Protein 5TX2 (pdb70)

Radius of gyration: 21.02 Å; Cα contacts (8 Å, |Δi|>4): 436; chains: 2; bounding box: 72×40×39 Å

Solvent-accessible surface area: 12381 Å² total; per-residue (Å²): 95,49,38,36,62,141,3,83,204,110,109,106,110,89,4,12,4,46,94,76,110,31,26,5,148,169,59,73,64,83,192,103,13,83,73,42,107,8,21,106,8,21,85,21,36,34,60,24,95,171,130,70,36,110,22,18,44,23,51,50,86,61,63,70,54,24,78,2,46,42,100,101,75,151,61,76,86,133,82,95,36,75,96,31,39,20,116,2,3,82,53,81,78,64,58,40,52,84,11,88,186,66,161,48,139,73,7,0,2,62,98,71,102,28,30,7,145,169,63,72,58,84,185,114,8,95,85,48,128,6,22,90,11,20,112,18,33,26,73,18,84,157,186,83,101,145,66,16,65,21,50,36,20,33,40,66,54,16,77,3,40,34,98,117,70,148,83,76,87,125,74,102,38,83,87,39,24,23,94,9,1,44,51,63

Sequence (184 aa):
ALDAAYCFRNVQDNCCLRPLYIDFKRDLGWKWIHEPKGYNANFCAGACPYRASKSPSCVSQDLEPLTILYYIGNTPKIEQLSNMIVKSCKCSALDAAYCFRNVQDNCCLRPLYIDFKRDLGWKWIHEPKGYNANFCAGACPYRASKSPSCVSQDLEPLTILYYIGNTPKIEQLSNMIVKSCKCS

InterPro domains:
  IPR001111 TGF-beta, propeptide [PF00688] (22-227)
  IPR001839 Transforming growth factor-beta, C-terminal [PF00019] (316-413)
  IPR001839 Transforming growth factor-beta, C-terminal [PS51362] (299-414)
  IPR001839 Transforming growth factor-beta, C-terminal [SM00204] (317-414)
  IPR003940 Transforming growth factor beta-2 proprotein [PR01425] (2-23)
  IPR003940 Transforming growth factor beta-2 proprotein [PR01425] (50-69)
  IPR003940 Transforming growth factor beta-2 proprotein [PR01425] (76-98)
  IPR003940 Transforming growth factor beta-2 proprotein [PR01425] (116-131)
  IPR003940 Transforming growth factor beta-2 proprotein [PR01425] (152-163)
  IPR003940 Transforming growth factor beta-2 proprotein [PR01425] (172-184)
  IPR003940 Transforming growth factor beta-2 proprotein [PR01425] (233-249)
  IPR003940 Transforming growth factor beta-2 proprotein [PR01425] (268-280)
  IPR015615 Transforming growth factor-beta-like [PTHR11848] (5-414)
  IPR016319 Transforming growth factor-beta [PIRSF001787] (2-414)
  IPR016319 Transforming growth factor-beta [PR01423] (8-27)
  IPR016319 Transforming growth factor-beta [PR01423] (62-74)
  IPR016319 Transforming growth factor-beta [PR01423] (161-175)
  IPR016319 Transforming growth factor-beta [PR01423] (181-196)
  IPR016319 Transforming growth factor-beta [PR01423] (198-212)
  IPR017948 Transforming growth factor beta, conserved site [PS00250] (335-350)

Foldseek 3Di:
DQFCVVDVVDPDQAWHWAWDKDACCPHVVDDFFPDDRIDGQIFIAHDDDDDPPPFWGKHADDFAWDWTWGDDPNDIDTDTHTRRHGGIIDTD/DAFCVPPVVDPDQAWWWAWDKAACCVHVVDDFFDPDRIDTQIDIAHADDPVVPDRWGKDADDAAWDWTWGDDPPDIDIDTHTRRHRGTIDTD

Organism: Mus musculus (NCBI:txid10090)

Nearest PDB structures (foldseek):
  5tx6-assembly1_A  TM=9.723E-01  e=5.388E-15  Mus musculus
  5tx2-assembly2_B  TM=9.373E-01  e=4.578E-15  Mus musculus
  6xm2-assembly2_J  TM=9.313E-01  e=7.881E-15  Homo sapiens
  5tx6-assembly2_B  TM=9.389E-01  e=1.597E-14  Mus musculus
  1ktz-assembly1_A-2  TM=9.571E-01  e=1.863E-11  Homo sapiens

Secondary structure (DSSP, 8-state):
-EEHHHHHHS--SBSEEE--EEEHHHHH---SEEE-SEEE--EEE-B----SSS---EEE--EEEEEEEEEETTEEEEEEEEEEEE-EEEE-/-EEHHHHTTS--SBSEEE--EEEHHHHH---SEEE-SEEE--EEESB---TTTT---EEE--EEEEEEEEEETTEEEEEEEEEEEE-EEEE-

GO terms:
  GO:1904238 pericyte cell differentiation (P, IMP)
  GO:0003151 outflow tract morphogenesis (P, TAS)
  GO:0003214 cardiac left ventricle morphogenesis (P, TAS)
  GO:0003215 cardiac right ventricle morphogenesis (P, TAS)
  GO:0060412 ventricular septum morphogenesis (P, TAS)
  GO:0005515 protein binding (F, IPI)
  GO:0005576 extracellular region (C, IDA)
  GO:2001241 positive regulation of extrinsic apoptotic signaling pathway in absence of ligand (P, IDA)
  GO:0048663 neuron fate commitment (P, IDA)
  GO:0070237 positive regulation of activation-induced cell death of T cells (P, IDA)
  GO:0001502 cartilage condensation (P, IGI)
  GO:0001501 skeletal system development (P, IMP)
  GO:0001568 blood vessel development (P, IMP)
  GO:0001942 hair follicle development (P, IMP)
  GO:0001974 blood vessel remodeling (P, IMP)
  GO:0003179 heart valve morphogenesis (P, IMP)
  GO:0042981 regulation of apoptotic process (P, IMP)
  GO:0030198 extracellular matrix organization (P, IMP)
  GO:1903053 regulation of extracellular matrix organization (P, IMP)
  GO:0007411 axon guidance (P, IMP)

B-factor: mean 33.55, std 9.95, range [18.09, 93.84]

Structure (mmCIF, N/CA/C/O backbone):
data_5TX2
#
_entry.id   5TX2
#
_cell.length_a   99.459
_cell.length_b   33.355
_cell.length_c   54.131
_cell.angle_alpha   90.00
_cell.angle_beta   109.55
_cell.angle_gamma   90.00
#
_symmetry.space_group_name_H-M   'C 1 2 1'
#
loop_
_entity.id
_entity.type
_entity.pdbx_description
1 polymer 'Transforming growth factor beta-2'
2 water water
#
loop_
_atom_site.group_PDB
_atom_site.id
_atom_site.type_symbol
_atom_site.label_atom_id
_atom_site.label_alt_id
_atom_site.label_comp_id
_atom_site.label_asym_id
_atom_site.label_entity_id
_atom_site.label_seq_id
_atom_site.pdbx_PDB_ins_code
_atom_site.Cartn_x
_atom_site.Cartn_y
_atom_site.Cartn_z
_atom_site.occupancy
_atom_site.B_iso_or_equiv
_atom_site.auth_seq_id
_atom_site.auth_comp_id
_atom_site.auth_asym_id
_atom_site.auth_atom_id
_atom_site.pdbx_PDB_model_num
ATOM 1 N N . ALA A 1 2 ? 3.363 -22.638 10.915 1.00 46.59 1 ALA A N 1
ATOM 2 C CA . ALA A 1 2 ? 4.078 -21.379 10.925 1.00 46.38 1 ALA A CA 1
ATOM 3 C C . ALA A 1 2 ? 3.949 -20.726 12.284 1.00 45.84 1 ALA A C 1
ATOM 4 O O . ALA A 1 2 ? 3.433 -21.317 13.196 1.00 46.30 1 ALA A O 1
ATOM 6 N N . LEU A 1 3 ? 4.439 -19.503 12.402 1.00 44.00 2 LEU A N 1
ATOM 7 C CA . LEU A 1 3 ? 4.358 -18.799 13.666 1.00 41.57 2 LEU A CA 1
ATOM 8 C C . LEU A 1 3 ? 3.008 -18.117 13.691 1.00 40.57 2 LEU A C 1
ATOM 9 O O . LEU A 1 3 ? 2.881 -16.936 13.505 1.00 39.34 2 LEU A O 1
ATOM 14 N N . ASP A 1 4 ? 1.999 -18.911 13.953 1.00 40.93 3 ASP A N 1
ATOM 15 C CA . ASP A 1 4 ? 0.646 -18.384 13.984 1.00 42.51 3 ASP A CA 1
ATOM 16 C C . ASP A 1 4 ? 0.042 -18.603 15.364 1.00 43.26 3 ASP A C 1
ATOM 17 O O . ASP A 1 4 ? 0.710 -19.045 16.306 1.00 42.86 3 ASP A O 1
ATOM 22 N N . ALA A 1 5 ? -1.241 -18.257 15.474 1.00 44.71 4 ALA A N 1
ATOM 23 C CA . ALA A 1 5 ? -1.909 -18.297 16.764 1.00 46.43 4 ALA A CA 1
ATOM 24 C C . ALA A 1 5 ? -1.850 -19.695 17.349 1.00 47.98 4 ALA A C 1
ATOM 25 O O . ALA A 1 5 ? -1.417 -19.885 18.490 1.00 48.81 4 ALA A O 1
ATOM 27 N N . ALA A 1 6 ? -2.278 -20.688 16.569 1.00 47.82 5 ALA A N 1
ATOM 28 C CA . ALA A 1 6 ? -2.181 -22.075 16.993 1.00 46.97 5 ALA A CA 1
ATOM 29 C C . ALA A 1 6 ? -0.838 -22.343 17.661 1.00 46.88 5 ALA A C 1
ATOM 30 O O . ALA A 1 6 ? -0.773 -22.649 18.856 1.00 47.95 5 ALA A O 1
ATOM 32 N N . TYR A 1 7 ? 0.253 -22.176 16.910 1.00 45.72 6 TYR A N 1
ATOM 33 C CA . TYR A 1 7 ? 1.576 -22.527 17.422 1.00 45.50 6 TYR A CA 1
ATOM 34 C C . TYR A 1 7 ? 2.077 -21.568 18.490 1.00 43.71 6 TYR A C 1
ATOM 35 O O . TYR A 1 7 ? 2.892 -21.980 19.325 1.00 43.70 6 TYR A O 1
ATOM 44 N N . CYS A 1 8 ? 1.593 -20.321 18.510 1.00 41.55 7 CYS A N 1
ATOM 45 C CA . CYS A 1 8 ? 2.139 -19.318 19.418 1.00 39.10 7 CYS A CA 1
ATOM 46 C C . CYS A 1 8 ? 1.344 -19.196 20.713 1.00 39.56 7 CYS A C 1
ATOM 47 O O . CYS A 1 8 ? 1.935 -19.147 21.794 1.00 38.94 7 CYS A O 1
ATOM 50 N N . PHE A 1 9 ? 0.009 -19.139 20.630 1.00 40.62 8 PHE A N 1
ATOM 51 C CA . PHE A 1 9 ? -0.798 -18.930 21.832 1.00 41.50 8 PHE A CA 1
ATOM 52 C C . PHE A 1 9 ? -0.791 -20.146 22.762 1.00 42.12 8 PHE A C 1
ATOM 53 O O . PHE A 1 9 ? -1.094 -20.004 23.953 1.00 41.48 8 PHE A O 1
ATOM 61 N N . ARG A 1 10 ? -0.450 -21.331 22.250 1.00 44.54 9 ARG A N 1
ATOM 62 C CA . ARG A 1 10 ? -0.398 -22.533 23.081 1.00 46.50 9 ARG A CA 1
ATOM 63 C C . ARG A 1 10 ? 0.856 -22.556 23.936 1.00 46.08 9 ARG A C 1
ATOM 64 O O . ARG A 1 10 ? 0.803 -22.920 25.114 1.00 47.35 9 ARG A O 1
ATOM 72 N N . ASN A 1 11 ? 1.987 -22.167 23.360 1.00 45.28 10 ASN A N 1
ATOM 73 C CA . ASN A 1 11 ? 3.282 -22.210 24.028 1.00 44.94 10 ASN A CA 1
ATOM 74 C C . ASN A 1 11 ? 3.852 -20.797 24.004 1.00 43.46 10 ASN A C 1
ATOM 75 O O . ASN A 1 11 ? 4.653 -20.447 23.133 1.00 43.92 10 ASN A O 1
ATOM 80 N N . VAL A 1 12 ? 3.436 -19.986 24.970 1.00 41.50 11 VAL A N 1
ATOM 81 C CA . VAL A 1 12 ? 3.931 -18.618 25.059 1.00 40.53 11 VAL A CA 1
ATOM 82 C C . VAL A 1 12 ? 5.381 -18.649 25.522 1.00 39.44 11 VAL A C 1
ATOM 83 O O . VAL A 1 12 ? 5.684 -19.170 26.602 1.00 39.03 11 VAL A O 1
ATOM 87 N N . GLN A 1 13 ? 6.271 -18.066 24.719 1.00 38.28 12 GLN A N 1
ATOM 88 C CA . GLN A 1 13 ? 7.702 -18.117 24.966 1.00 37.80 12 GLN A CA 1
ATOM 89 C C . GLN A 1 13 ? 8.332 -16.829 24.428 1.00 35.39 12 GLN A C 1
ATOM 90 O O . GLN A 1 13 ? 7.652 -15.978 23.841 1.00 33.46 12 GLN A O 1
ATOM 96 N N . ASP A 1 14 ? 9.652 -16.684 24.653 1.00 35.01 13 ASP A N 1
ATOM 97 C CA . ASP A 1 14 ? 10.378 -15.467 24.269 1.00 34.84 13 ASP A CA 1
ATOM 98 C C . ASP A 1 14 ? 10.543 -15.334 22.764 1.00 33.01 13 ASP A C 1
ATOM 99 O O . ASP A 1 14 ? 10.710 -14.221 22.260 1.00 32.40 13 ASP A O 1
ATOM 104 N N . ASN A 1 15 ? 10.594 -16.446 22.050 1.00 32.74 14 ASN A N 1
ATOM 105 C CA . ASN A 1 15 ? 10.958 -16.403 20.651 1.00 32.83 14 ASN A CA 1
ATOM 106 C C . ASN A 1 15 ? 9.964 -15.553 19.883 1.00 31.22 14 ASN A C 1
ATOM 107 O O . ASN A 1 15 ? 8.838 -15.351 20.312 1.00 31.70 14 ASN A O 1
ATOM 112 N N . CYS A 1 16 ? 10.408 -15.037 18.740 1.00 30.06 15 CYS A N 1
ATOM 113 C CA . CYS A 1 16 ? 9.505 -14.381 17.799 1.00 28.63 15 CYS A CA 1
ATOM 114 C C . CYS A 1 16 ? 8.239 -15.200 17.622 1.00 26.05 15 CYS A C 1
ATOM 115 O O . CYS A 1 16 ? 8.282 -16.372 17.238 1.00 24.24 15 CYS A O 1
ATOM 118 N N . CYS A 1 17 ? 7.098 -14.581 17.900 1.00 27.28 16 CYS A N 1
ATOM 119 C CA . CYS A 1 17 ? 5.846 -15.301 17.758 1.00 28.46 16 CYS A CA 1
ATOM 120 C C . CYS A 1 17 ? 4.714 -14.289 17.722 1.00 26.58 16 CYS A C 1
ATOM 121 O O . CYS A 1 17 ? 4.880 -13.125 18.082 1.00 24.93 16 CYS A O 1
ATOM 124 N N . LEU A 1 18 ? 3.563 -14.769 17.277 1.00 27.39 17 LEU A N 1
ATOM 125 C CA . LEU A 1 18 ? 2.368 -13.939 17.247 1.00 27.24 17 LEU A CA 1
ATOM 126 C C . LEU A 1 18 ? 1.892 -13.714 18.678 1.00 27.52 17 LEU A C 1
ATOM 127 O O . LEU A 1 18 ? 1.983 -14.617 19.510 1.00 28.18 17 LEU A O 1
ATOM 132 N N . ARG A 1 19 ? 1.399 -12.498 18.973 1.00 26.72 18 ARG A N 1
ATOM 133 C CA . ARG A 1 19 ? 0.952 -12.101 20.303 1.00 26.36 18 ARG A CA 1
ATOM 134 C C . ARG A 1 19 ? -0.474 -11.556 20.219 1.00 27.36 18 ARG A C 1
ATOM 135 O O . ARG A 1 19 ? -0.768 -10.831 19.268 1.00 27.11 18 ARG A O 1
ATOM 143 N N . PRO A 1 20 ? -1.364 -11.842 21.188 1.00 28.49 19 PRO A N 1
ATOM 144 C CA . PRO A 1 20 ? -2.689 -11.180 21.176 1.00 28.24 19 PRO A CA 1
ATOM 145 C C . PRO A 1 20 ? -2.592 -9.666 21.282 1.00 27.70 19 PRO A C 1
ATOM 146 O O . PRO A 1 20 ? -1.720 -9.121 21.959 1.00 26.74 19 PRO A O 1
ATOM 150 N N . LEU A 1 21 ? -3.503 -8.982 20.593 1.00 27.21 20 LEU A N 1
ATOM 151 C CA . LEU A 1 21 ? -3.605 -7.532 20.708 1.00 28.01 20 LEU A CA 1
ATOM 152 C C . LEU A 1 21 ? -4.969 -7.095 20.195 1.00 25.53 20 LEU A C 1
ATOM 153 O O . LEU A 1 21 ? -5.339 -7.406 19.062 1.00 24.33 20 LEU A O 1
ATOM 158 N N . TYR A 1 22 ? -5.688 -6.355 21.014 1.00 24.73 21 TYR A N 1
ATOM 159 C CA . TYR A 1 22 ? -6.992 -5.824 20.637 1.00 25.08 21 TYR A CA 1
ATOM 160 C C . TYR A 1 22 ? -6.869 -4.348 20.296 1.00 24.69 21 TYR A C 1
ATOM 161 O O . TYR A 1 22 ? -6.303 -3.578 21.074 1.00 26.42 21 TYR A O 1
ATOM 170 N N . ILE A 1 23 ? -7.434 -3.955 19.160 1.00 23.76 22 ILE A N 1
ATOM 171 C CA . ILE A 1 23 ? -7.450 -2.577 18.681 1.00 25.50 22 ILE A CA 1
ATOM 172 C C . ILE A 1 23 ? -8.891 -2.048 18.716 1.00 26.03 22 ILE A C 1
ATOM 173 O O . ILE A 1 23 ? -9.787 -2.613 18.080 1.00 26.18 22 ILE A O 1
ATOM 178 N N . ASP A 1 24 ? -9.119 -0.974 19.458 1.00 26.66 23 ASP A N 1
ATOM 179 C CA . ASP A 1 24 ? -10.393 -0.264 19.402 1.00 27.36 23 ASP A CA 1
ATOM 180 C C . ASP A 1 24 ? -10.279 0.821 18.340 1.00 26.01 23 ASP A C 1
ATOM 181 O O . ASP A 1 24 ? -9.330 1.608 18.355 1.00 26.23 23 ASP A O 1
ATOM 186 N N . PHE A 1 25 ? -11.246 0.857 17.417 1.00 24.55 24 PHE A N 1
ATOM 187 C CA . PHE A 1 25 ? -11.155 1.765 16.282 1.00 24.32 24 PHE A CA 1
ATOM 188 C C . PHE A 1 25 ? -11.143 3.217 16.722 1.00 25.56 24 PHE A C 1
ATOM 189 O O . PHE A 1 25 ? -10.433 4.037 16.134 1.00 26.10 24 PHE A O 1
ATOM 197 N N . LYS A 1 26 ? -11.952 3.568 17.722 1.00 27.82 25 LYS A N 1
ATOM 198 C CA . LYS A 1 26 ? -12.074 4.964 18.120 1.00 33.01 25 LYS A CA 1
ATOM 199 C C . LYS A 1 26 ? -10.880 5.418 18.955 1.00 36.24 25 LYS A C 1
ATOM 200 O O . LYS A 1 26 ? -10.235 6.425 18.639 1.00 36.20 25 LYS A O 1
ATOM 206 N N . ARG A 1 27 ? -10.586 4.694 20.032 1.00 38.19 26 ARG A N 1
ATOM 207 C CA . ARG A 1 27 ? -9.482 5.070 20.907 1.00 41.20 26 ARG A CA 1
ATOM 208 C C . ARG A 1 27 ? -8.140 4.957 20.187 1.00 40.72 26 ARG A C 1
ATOM 209 O O . ARG A 1 27 ? -7.281 5.831 20.316 1.00 42.51 26 ARG A O 1
ATOM 217 N N . ASP A 1 28 ? -7.933 3.877 19.437 1.00 39.45 27 ASP A N 1
ATOM 218 C CA . ASP A 1 28 ? -6.599 3.560 18.967 1.00 38.56 27 ASP A CA 1
ATOM 219 C C . ASP A 1 28 ? -6.325 4.094 17.572 1.00 38.22 27 ASP A C 1
ATOM 220 O O . ASP A 1 28 ? -5.236 4.624 17.318 1.00 39.42 27 ASP A O 1
ATOM 225 N N . LEU A 1 29 ? -7.286 3.990 16.661 1.00 36.15 28 LEU A N 1
ATOM 226 C CA . LEU A 1 29 ? -7.083 4.474 15.306 1.00 35.09 28 LEU A CA 1
ATOM 227 C C . LEU A 1 29 ? -7.710 5.840 15.062 1.00 34.36 28 LEU A C 1
ATOM 228 O O . LEU A 1 29 ? -7.496 6.422 13.991 1.00 35.44 28 LEU A O 1
ATOM 233 N N . GLY A 1 30 ? -8.441 6.378 16.026 1.00 33.60 29 GLY A N 1
ATOM 234 C CA . GLY A 1 30 ? -9.174 7.611 15.790 1.00 33.07 29 GLY A CA 1
ATOM 235 C C . GLY A 1 30 ? -10.201 7.503 14.684 1.00 33.02 29 GLY A C 1
ATOM 236 O O . GLY A 1 30 ? -10.502 8.509 14.016 1.00 33.71 29 GLY A O 1
ATOM 237 N N . TRP A 1 31 ? -10.766 6.310 14.483 1.00 31.39 30 TRP A N 1
ATOM 238 C CA . TRP A 1 31 ? -11.709 6.057 13.406 1.00 30.36 30 TRP A CA 1
ATOM 239 C C . TRP A 1 31 ? -13.133 6.115 13.938 1.00 29.87 30 TRP A C 1
ATOM 240 O O . TRP A 1 31 ? -13.486 5.391 14.880 1.00 31.02 30 TRP A O 1
ATOM 251 N N . LYS A 1 32 ? -13.942 6.970 13.319 1.00 28.49 31 LYS A N 1
ATOM 252 C CA . LYS A 1 32 ? -15.354 7.123 13.641 1.00 29.66 31 LYS A CA 1
ATOM 253 C C . LYS A 1 32 ? -16.255 6.485 12.592 1.00 27.43 31 LYS A C 1
ATOM 254 O O . LYS A 1 32 ? -17.442 6.280 12.853 1.00 29.95 31 LYS A O 1
ATOM 260 N N . TRP A 1 33 ? -15.716 6.139 11.439 1.00 23.69 32 TRP A N 1
ATOM 261 C CA . TRP A 1 33 ? -16.481 5.884 10.241 1.00 20.93 32 TRP A CA 1
ATOM 262 C C . TRP A 1 33 ? -17.010 4.456 10.152 1.00 21.75 32 TRP A C 1
ATOM 263 O O . TRP A 1 33 ? -17.932 4.209 9.365 1.00 21.95 32 TRP A O 1
ATOM 274 N N . ILE A 1 34 ? -16.508 3.533 10.970 1.00 21.23 33 ILE A N 1
ATOM 275 C CA . ILE A 1 34 ? -16.933 2.142 10.917 1.00 21.31 33 ILE 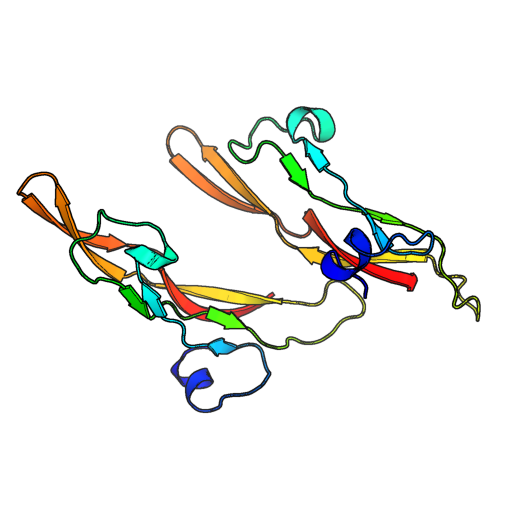A CA 1
ATOM 276 C C . ILE A 1 34 ? -18.044 1.931 11.922 1.00 20.9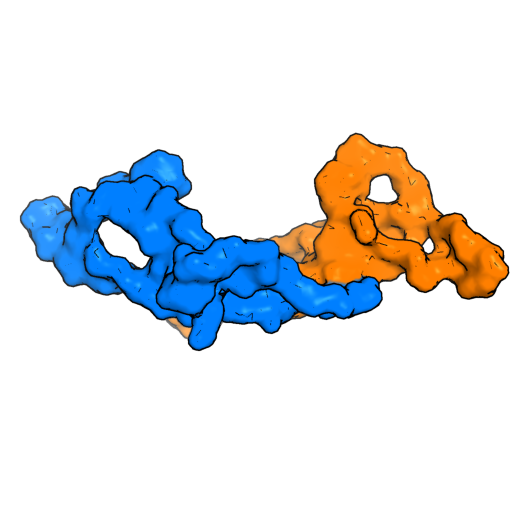7 33 ILE A C 1
ATOM 277 O O . ILE A 1 34 ? -17.870 2.213 13.108 1.00 22.54 33 ILE A O 1
ATOM 282 N N . HIS A 1 35 ? -19.169 1.382 11.456 1.00 21.01 34 HIS A N 1
ATOM 283 C CA . HIS A 1 35 ? -20.291 1.168 12.349 1.00 22.28 34 HIS A CA 1
ATOM 284 C C . HIS A 1 35 ? -20.071 -0.048 13.231 1.00 21.45 34 HIS A C 1
ATOM 285 O O . HIS A 1 35 ? -20.234 0.022 14.451 1.00 22.16 34 HIS A O 1
ATOM 292 N N . GLU A 1 36 ? -19.689 -1.167 12.640 1.00 20.71 35 GLU A N 1
ATOM 293 C CA . GLU A 1 36 ? -19.380 -2.359 13.414 1.00 21.58 35 GLU A CA 1
ATOM 294 C C . GLU A 1 36 ? -18.264 -3.124 12.716 1.00 19.87 35 GLU A C 1
ATOM 295 O O . GLU A 1 36 ? -18.148 -3.074 11.505 1.00 19.30 35 GLU A O 1
ATOM 301 N N . PRO A 1 37 ? -17.401 -3.794 13.492 1.00 19.13 36 PRO A N 1
ATOM 302 C CA . PRO A 1 37 ? -17.321 -3.819 14.953 1.00 18.98 36 PRO A CA 1
ATOM 303 C C . PRO A 1 37 ? -16.694 -2.539 15.515 1.00 19.82 36 PRO A C 1
ATOM 304 O O . PRO A 1 37 ? -16.264 -1.676 14.778 1.00 20.76 36 PRO A O 1
ATOM 308 N N . LYS A 1 38 ? -16.617 -2.449 16.833 1.00 19.93 37 LYS A N 1
ATOM 309 C CA . LYS A 1 38 ? -15.989 -1.301 17.472 1.00 22.18 37 LYS A CA 1
ATOM 310 C C . LYS A 1 38 ? -14.483 -1.477 17.574 1.00 21.99 37 LYS A C 1
ATOM 311 O O . LYS A 1 38 ? -13.786 -0.480 17.754 1.00 21.00 37 LYS A O 1
ATOM 317 N N . GLY A 1 39 ? -14.006 -2.710 17.451 1.00 22.16 38 GLY A N 1
ATOM 318 C CA . GLY A 1 39 ? -12.577 -3.018 17.446 1.00 22.80 38 GLY A CA 1
ATOM 319 C C . GLY A 1 39 ? -12.370 -4.446 17.004 1.00 22.39 38 GLY A C 1
ATOM 320 O O . GLY A 1 39 ? -13.308 -5.119 16.565 1.00 23.06 38 GLY A O 1
ATOM 321 N N . TYR A 1 40 ? -11.117 -4.916 17.105 1.00 20.30 39 TYR A N 1
ATOM 322 C CA . TYR A 1 40 ? -10.830 -6.251 16.589 1.00 20.68 39 TYR A CA 1
ATOM 323 C C . TYR A 1 40 ? -9.522 -6.765 17.164 1.00 20.04 39 TYR A C 1
ATOM 324 O O . TYR A 1 40 ? -8.674 -5.996 17.624 1.00 19.57 39 TYR A O 1
ATOM 333 N N . ASN A 1 41 ? -9.390 -8.085 17.101 1.00 19.59 40 ASN A N 1
ATOM 334 C CA . ASN A 1 41 ? -8.219 -8.813 17.549 1.00 23.07 40 ASN A CA 1
ATOM 335 C C . ASN A 1 41 ? -7.221 -8.751 16.397 1.00 23.84 40 ASN A C 1
ATOM 336 O O . ASN A 1 41 ? -7.284 -9.539 15.455 1.00 25.41 40 ASN A O 1
ATOM 341 N N . ALA A 1 42 ? -6.362 -7.739 16.424 1.00 23.10 41 ALA A N 1
ATOM 342 C CA . ALA A 1 42 ? -5.368 -7.540 15.369 1.00 23.18 41 ALA A CA 1
ATOM 343 C C . ALA A 1 42 ? -4.152 -8.452 15.523 1.00 24.11 41 ALA A C 1
ATOM 344 O O . ALA A 1 42 ? -3.534 -8.827 14.522 1.00 24.01 41 ALA A O 1
ATOM 346 N N . ASN A 1 43 ? -3.823 -8.833 16.746 1.00 24.85 42 ASN A N 1
ATOM 347 C CA . ASN A 1 43 ? -2.526 -9.446 17.083 1.00 25.94 42 ASN A CA 1
ATOM 348 C C . ASN A 1 43 ? -1.305 -8.592 16.749 1.00 25.32 42 ASN A C 1
ATOM 349 O O . ASN A 1 43 ? -1.402 -7.548 16.103 1.00 24.49 42 ASN A O 1
ATOM 354 N N . PHE A 1 44 ? -0.122 -9.047 17.169 1.00 25.74 43 PHE A N 1
ATOM 355 C CA . PHE A 1 44 ? 1.100 -8.413 16.705 1.00 26.00 43 PHE A CA 1
ATOM 356 C C . PHE A 1 44 ? 2.231 -9.415 16.883 1.00 25.68 43 PHE A C 1
ATOM 357 O O . PHE A 1 44 ? 2.060 -10.476 17.492 1.00 25.45 43 PHE A O 1
ATOM 365 N N . CYS A 1 45 ? 3.366 -9.084 16.277 1.00 25.51 44 CYS A N 1
ATOM 366 C CA . CYS A 1 45 ? 4.536 -9.952 16.247 1.00 25.99 44 CYS A CA 1
ATOM 367 C C . CYS A 1 45 ? 5.586 -9.378 17.185 1.00 24.51 44 CYS A C 1
ATOM 368 O O . CYS A 1 45 ? 5.920 -8.201 17.091 1.00 23.21 44 CYS A O 1
ATOM 371 N N . ALA A 1 46 ? 6.112 -10.206 18.076 1.00 25.49 45 ALA A N 1
ATOM 372 C CA . ALA A 1 46 ? 7.232 -9.773 18.902 1.00 25.66 45 ALA A CA 1
ATOM 373 C C . ALA A 1 46 ? 7.969 -10.992 19.435 1.00 25.62 45 ALA A C 1
ATOM 374 O O . ALA A 1 46 ? 7.379 -12.052 19.644 1.00 25.55 45 ALA A O 1
ATOM 376 N N . GLY A 1 47 ? 9.255 -10.823 19.651 1.00 26.25 46 GLY A N 1
ATOM 377 C CA . GLY A 1 47 ? 10.045 -11.867 20.271 1.00 27.48 46 GLY A CA 1
ATOM 378 C C . GLY A 1 47 ? 11.448 -11.898 19.702 1.00 29.15 46 GLY A C 1
ATOM 379 O O . GLY A 1 47 ? 11.787 -11.164 18.776 1.00 30.37 46 GLY A O 1
ATOM 380 N N . ALA A 1 48 ? 12.263 -12.768 20.295 1.00 29.16 47 ALA A N 1
ATOM 381 C CA . ALA A 1 48 ? 13.659 -12.884 19.911 1.00 30.35 47 ALA A CA 1
ATOM 382 C C . ALA A 1 48 ? 13.792 -13.648 18.610 1.00 30.82 47 ALA A C 1
ATOM 383 O O . ALA A 1 48 ? 13.044 -14.593 18.347 1.00 30.77 47 ALA A O 1
ATOM 385 N N . CYS A 1 49 ? 14.766 -13.242 17.807 1.00 31.47 48 CYS A N 1
ATOM 386 C CA . CYS A 1 49 ? 15.224 -13.936 16.617 1.00 32.61 48 CYS A CA 1
ATOM 387 C C . CYS A 1 49 ? 16.718 -14.196 16.767 1.00 32.19 48 CYS A C 1
ATOM 388 O O . CYS A 1 49 ? 17.369 -13.600 17.634 1.00 33.15 48 CYS A O 1
ATOM 391 N N . PRO A 1 50 ? 17.293 -15.102 15.968 1.00 31.03 49 PRO A N 1
ATOM 392 C CA . PRO A 1 50 ? 18.721 -15.417 16.115 1.00 31.57 49 PRO A CA 1
ATOM 393 C C . PRO A 1 50 ? 19.597 -14.171 16.061 1.00 31.98 49 PRO A C 1
ATOM 394 O O . PRO A 1 50 ? 19.373 -13.261 15.260 1.00 30.99 49 PRO A O 1
ATOM 398 N N . TYR A 1 51 ? 20.601 -14.138 16.934 1.00 34.21 50 TYR A N 1
ATOM 399 C CA . TYR A 1 51 ? 21.474 -12.981 17.065 1.00 36.69 50 TYR A CA 1
ATOM 400 C C . TYR A 1 51 ? 22.610 -13.036 16.052 1.00 35.22 50 TYR A C 1
ATOM 401 O O . TYR A 1 51 ? 23.120 -14.107 15.710 1.00 36.00 50 TYR A O 1
ATOM 410 N N . ARG A 1 52 ? 23.006 -11.858 15.576 1.00 32.84 51 ARG A N 1
ATOM 411 C CA . ARG A 1 52 ? 24.184 -11.709 14.737 1.00 32.15 51 ARG A CA 1
ATOM 412 C C . ARG A 1 52 ? 24.944 -10.470 15.184 1.00 32.88 51 ARG A C 1
ATOM 413 O O . ARG A 1 52 ? 24.383 -9.566 15.810 1.00 33.33 51 ARG A O 1
ATOM 421 N N . ALA A 1 53 ? 26.240 -10.442 14.860 1.00 33.71 72 ALA A N 1
ATOM 422 C CA . ALA A 1 53 ? 27.062 -9.291 15.220 1.00 34.90 72 ALA A CA 1
ATOM 423 C C . ALA A 1 53 ? 26.523 -8.005 14.608 1.00 35.41 72 ALA A C 1
ATOM 424 O O . ALA A 1 53 ? 26.608 -6.940 15.229 1.00 35.54 72 ALA A O 1
ATOM 426 N N . SER A 1 54 ? 25.963 -8.084 13.404 1.00 36.33 73 SER A N 1
ATOM 427 C CA . SER A 1 54 ? 25.310 -6.944 12.781 1.00 36.20 73 SER A CA 1
ATOM 428 C C . SER A 1 54 ? 24.181 -7.452 11.900 1.00 34.34 73 SER A C 1
ATOM 429 O O . SER A 1 54 ? 24.170 -8.612 11.477 1.00 32.66 73 SER A O 1
ATOM 432 N N . LYS A 1 55 ? 23.225 -6.562 11.630 1.00 35.23 74 LYS A N 1
ATOM 433 C CA . LYS A 1 55 ? 22.078 -6.873 10.777 1.00 35.79 74 LYS A CA 1
ATOM 434 C C . LYS A 1 55 ? 21.295 -8.076 11.299 1.00 35.23 74 LYS A C 1
ATOM 435 O O . LYS A 1 55 ? 20.914 -8.972 10.542 1.00 35.20 74 LYS A O 1
ATOM 441 N N . SER A 1 56 ? 21.062 -8.099 12.607 1.00 35.40 75 SER A N 1
ATOM 442 C CA . SER A 1 56 ? 20.312 -9.192 13.202 1.00 36.10 75 SER A CA 1
ATOM 443 C C . SER A 1 56 ? 18.854 -9.127 12.755 1.00 34.77 75 SER A C 1
ATOM 444 O O . SER A 1 56 ? 18.297 -8.035 12.604 1.00 36.75 75 SER A O 1
ATOM 447 N N . PRO A 1 57 ? 18.214 -10.270 12.529 1.00 33.35 76 PRO A N 1
ATOM 448 C CA . PRO A 1 57 ? 16.817 -10.263 12.084 1.00 32.62 76 PRO A CA 1
ATOM 449 C C . PRO A 1 57 ? 15.882 -9.733 13.160 1.00 31.63 76 PRO A C 1
ATOM 450 O O . PRO A 1 57 ? 16.174 -9.765 14.357 1.00 30.73 76 PRO A O 1
ATOM 454 N N . SER A 1 58 ? 14.733 -9.237 12.706 1.00 32.92 77 SER A N 1
ATOM 455 C CA . SER A 1 58 ? 13.690 -8.729 13.583 1.00 34.37 77 SER A CA 1
ATOM 456 C C . SER A 1 58 ? 12.431 -9.572 13.429 1.00 32.76 77 SER A C 1
ATOM 457 O O . SER A 1 58 ? 12.210 -10.218 12.401 1.00 32.61 77 SER A O 1
ATOM 460 N N . CYS A 1 59 ? 11.604 -9.559 14.472 1.00 32.34 78 CYS A N 1
ATOM 461 C CA . CYS A 1 59 ? 10.334 -10.278 14.471 1.00 31.75 78 CYS A CA 1
ATOM 462 C C . CYS A 1 59 ? 9.288 -9.389 13.813 1.00 30.96 78 CYS A C 1
ATOM 463 O O . CYS A 1 59 ? 8.864 -8.383 14.392 1.00 30.31 78 CYS A O 1
ATOM 466 N N . VAL A 1 60 ? 8.871 -9.757 12.603 1.00 30.32 79 VAL A N 1
ATOM 467 C CA . VAL A 1 60 ? 7.981 -8.934 11.809 1.00 29.80 79 VAL A CA 1
ATOM 468 C C . VAL A 1 60 ? 6.794 -9.770 11.360 1.00 30.09 79 VAL A C 1
ATOM 469 O O . VAL A 1 60 ? 6.821 -11.002 11.388 1.00 30.36 79 VAL A O 1
ATOM 473 N N . SER A 1 61 ? 5.748 -9.075 10.927 1.00 29.90 80 SER A N 1
ATOM 474 C CA . SER A 1 61 ? 4.568 -9.764 10.440 1.00 30.36 80 SER A CA 1
ATOM 475 C C . SER A 1 61 ? 4.881 -10.405 9.097 1.00 31.41 80 SER A C 1
ATOM 476 O O . SER A 1 61 ? 5.698 -9.902 8.318 1.00 30.70 80 SER A O 1
ATOM 479 N N . GLN A 1 62 ? 4.242 -11.548 8.848 1.00 32.56 81 GLN A N 1
ATOM 480 C CA . GLN A 1 62 ? 4.318 -12.209 7.559 1.00 35.61 81 GLN A CA 1
ATOM 481 C C . GLN A 1 62 ? 2.957 -12.139 6.878 1.00 36.57 81 GLN A C 1
ATOM 482 O O . GLN A 1 62 ? 2.699 -11.225 6.084 1.00 39.13 81 GLN A O 1
ATOM 488 N N . ASP A 1 63 ? 2.082 -13.086 7.216 1.00 34.96 82 ASP A N 1
ATOM 489 C CA . ASP A 1 63 ? 0.750 -13.174 6.624 1.00 34.64 82 ASP A CA 1
ATOM 490 C C . ASP A 1 63 ? -0.233 -12.246 7.322 1.00 31.89 82 ASP A C 1
ATOM 491 O O . ASP A 1 63 ? -0.264 -12.169 8.554 1.00 30.97 82 ASP A O 1
ATOM 496 N N . LEU A 1 64 ? -1.079 -11.589 6.528 1.00 31.38 83 LEU A N 1
ATOM 497 C CA . LEU A 1 64 ? -2.095 -10.681 7.040 1.00 32.29 83 LEU A CA 1
ATOM 498 C C . LEU A 1 64 ? -3.460 -11.135 6.533 1.00 33.62 83 LEU A C 1
ATOM 499 O O . LEU A 1 64 ? -3.567 -11.933 5.603 1.00 34.71 83 LEU A O 1
ATOM 504 N N . GLU A 1 65 ? -4.518 -10.639 7.161 1.00 32.51 84 GLU A N 1
ATOM 505 C CA . GLU A 1 65 ? -5.816 -11.166 6.812 1.00 31.75 84 GLU A CA 1
ATOM 506 C C . GLU A 1 65 ? -6.833 -10.049 6.932 1.00 27.23 84 GLU A C 1
ATOM 507 O O . GLU A 1 65 ? -6.574 -9.063 7.622 1.00 26.48 84 GLU A O 1
ATOM 513 N N . PRO A 1 66 ? -7.933 -10.135 6.200 1.00 25.30 85 PRO A N 1
ATOM 514 C CA . PRO A 1 66 ? -8.915 -9.050 6.214 1.00 24.87 85 PRO A CA 1
ATOM 515 C C . PRO A 1 66 ? -9.828 -9.145 7.424 1.00 24.79 85 PRO A C 1
ATOM 516 O O . PRO A 1 66 ? -9.906 -10.161 8.098 1.00 26.03 85 PRO A O 1
ATOM 520 N N . LEU A 1 67 ? -10.573 -8.063 7.645 1.00 23.35 86 LEU A N 1
ATOM 521 C CA . LEU A 1 67 ? -11.559 -7.945 8.708 1.00 23.55 86 LEU A CA 1
ATOM 522 C C . LEU A 1 67 ? -12.877 -7.534 8.071 1.00 22.39 86 LEU A C 1
ATOM 523 O O . LEU A 1 67 ? -12.912 -6.529 7.369 1.00 21.28 86 LEU A O 1
ATOM 528 N N . THR A 1 68 ? -13.950 -8.289 8.312 1.00 23.21 87 THR A N 1
ATOM 529 C CA . THR A 1 68 ? -15.270 -7.873 7.834 1.00 23.32 87 THR A CA 1
ATOM 530 C C . THR A 1 68 ? -15.746 -6.665 8.628 1.00 23.86 87 THR A C 1
ATOM 531 O O . THR A 1 68 ? -15.819 -6.727 9.855 1.00 24.86 87 THR A O 1
ATOM 535 N N . ILE A 1 69 ? -16.146 -5.587 7.940 1.00 21.13 88 ILE A N 1
ATOM 536 C CA . ILE A 1 69 ? -16.643 -4.406 8.636 1.00 21.55 88 ILE A CA 1
ATOM 537 C C . ILE A 1 69 ? -18.027 -4.039 8.081 1.00 19.95 88 ILE A C 1
ATOM 538 O O . ILE A 1 69 ? -18.402 -4.440 6.985 1.00 20.07 88 ILE A O 1
ATOM 543 N N . LEU A 1 70 ? -18.761 -3.248 8.843 1.00 19.42 89 LEU A N 1
ATOM 544 C CA . LEU A 1 70 ? -20.041 -2.689 8.414 1.00 19.74 89 LEU A CA 1
ATOM 545 C C . LEU A 1 70 ? -19.966 -1.189 8.598 1.00 21.40 89 LEU A C 1
ATOM 546 O O . LEU A 1 70 ? -19.689 -0.720 9.704 1.00 22.68 89 LEU A O 1
ATOM 551 N N . TYR A 1 71 ? -20.182 -0.431 7.528 1.00 22.33 90 TYR A N 1
ATOM 552 C CA . TYR A 1 71 ? -20.229 1.015 7.657 1.00 22.58 90 TYR A CA 1
ATOM 553 C C . TYR A 1 71 ? -21.346 1.576 6.781 1.00 22.77 90 TYR A C 1
ATOM 554 O O . TYR A 1 71 ? -21.885 0.894 5.911 1.00 23.16 90 TYR A O 1
ATOM 563 N N . TYR A 1 72 ? -21.665 2.845 7.016 1.00 22.48 91 TYR A N 1
ATOM 564 C CA . TYR A 1 72 ? -22.720 3.541 6.292 1.00 24.80 91 TYR A CA 1
ATOM 565 C C . TYR A 1 72 ? -22.160 4.684 5.464 1.00 28.93 91 TYR A C 1
ATOM 566 O O . TYR A 1 72 ? -21.346 5.482 5.955 1.00 30.02 91 TYR A O 1
ATOM 575 N N . ILE A 1 73 ? -22.607 4.763 4.216 1.00 31.40 92 ILE A N 1
ATOM 576 C CA . ILE A 1 73 ? -22.514 5.980 3.416 1.00 34.64 92 ILE A CA 1
ATOM 577 C C . ILE A 1 73 ? -23.934 6.524 3.328 1.00 34.46 92 ILE A C 1
ATOM 578 O O . ILE A 1 73 ? -24.834 5.857 2.799 1.00 32.91 92 ILE A O 1
ATOM 583 N N . GLY A 1 74 ? -24.145 7.710 3.902 1.00 36.88 93 GLY A N 1
ATOM 584 C CA . GLY A 1 74 ? -25.496 8.221 4.077 1.00 38.30 93 GLY A CA 1
ATOM 585 C C . GLY A 1 74 ? -26.263 7.285 4.977 1.00 38.97 93 GLY A C 1
ATOM 586 O O . GLY A 1 74 ? -25.811 6.948 6.075 1.00 40.87 93 GLY A O 1
ATOM 587 N N . ASN A 1 75 ? -27.427 6.846 4.506 1.00 37.83 94 ASN A N 1
ATOM 588 C CA . ASN A 1 75 ? -28.244 5.849 5.190 1.00 37.68 94 ASN A CA 1
ATOM 589 C C . ASN A 1 75 ? -28.091 4.457 4.589 1.00 34.00 94 ASN A C 1
ATOM 590 O O . ASN A 1 75 ? -28.837 3.548 4.948 1.00 34.57 94 ASN A O 1
ATOM 595 N N . THR A 1 76 ? -27.121 4.275 3.717 1.00 31.12 95 THR A N 1
ATOM 596 C CA . THR A 1 76 ? -26.930 3.032 2.990 1.00 29.56 95 THR A CA 1
ATOM 597 C C . THR A 1 76 ? -25.889 2.170 3.694 1.00 26.53 95 THR A C 1
ATOM 598 O O . THR A 1 76 ? -24.751 2.605 3.841 1.00 27.47 95 THR A O 1
ATOM 602 N N . PRO A 1 77 ? -26.207 0.946 4.088 1.00 24.43 96 PRO A N 1
ATOM 603 C CA . PRO A 1 77 ? -25.186 0.078 4.691 1.00 23.02 96 PRO A CA 1
ATOM 604 C C . PRO A 1 77 ? -24.286 -0.560 3.649 1.00 23.76 96 PRO A C 1
ATOM 605 O O . PRO A 1 77 ? -24.742 -0.927 2.567 1.00 24.34 96 PRO A O 1
ATOM 609 N N . LYS A 1 78 ? -22.990 -0.685 3.973 1.00 24.60 97 LYS A N 1
ATOM 610 C CA . LYS A 1 78 ? -22.040 -1.414 3.140 1.00 25.94 97 LYS A CA 1
ATOM 611 C C . LYS A 1 78 ? -21.278 -2.403 4.015 1.00 25.58 97 LYS A C 1
ATOM 612 O O . LYS A 1 78 ? -20.887 -2.070 5.135 1.00 25.05 97 LYS A O 1
ATOM 618 N N . ILE A 1 79 ? -21.172 -3.640 3.555 1.00 26.09 98 ILE A N 1
ATOM 619 C CA . ILE A 1 79 ? -20.332 -4.646 4.189 1.00 27.12 98 ILE A CA 1
ATOM 620 C C . ILE A 1 79 ? -19.118 -4.823 3.298 1.00 29.69 98 ILE A C 1
ATOM 621 O O . ILE A 1 79 ? -19.261 -5.000 2.082 1.00 29.83 98 ILE A O 1
ATOM 626 N N . GLU A 1 80 ? -17.930 -4.781 3.908 1.00 31.49 99 GLU A N 1
ATOM 627 C CA . GLU A 1 80 ? -16.654 -4.673 3.210 1.00 32.59 99 GLU A CA 1
ATOM 628 C C . GLU A 1 80 ? -15.628 -5.552 3.904 1.00 30.65 99 GLU A C 1
ATOM 629 O O . GLU A 1 80 ? -15.687 -5.749 5.116 1.00 28.22 99 GLU A O 1
ATOM 635 N N . GLN A 1 81 ? -14.703 -6.090 3.115 1.00 30.94 100 GLN A N 1
ATOM 636 C CA . GLN A 1 81 ? -13.493 -6.724 3.644 1.00 32.64 100 GLN A CA 1
ATOM 637 C C . GLN A 1 81 ? -12.412 -5.653 3.714 1.00 32.83 100 GLN A C 1
ATOM 638 O O . GLN A 1 81 ? -11.983 -5.132 2.683 1.00 34.36 100 GLN A O 1
ATOM 644 N N . LEU A 1 82 ? -11.976 -5.307 4.920 1.00 31.25 101 LEU A N 1
ATOM 645 C CA . LEU A 1 82 ? -10.835 -4.422 5.083 1.00 31.16 101 LEU A CA 1
ATOM 646 C C . LEU A 1 82 ? -9.567 -5.275 5.071 1.00 31.20 101 LEU A C 1
ATOM 647 O O . LEU A 1 82 ? -9.370 -6.102 5.964 1.00 31.02 101 LEU A O 1
ATOM 652 N N . SER A 1 83 ? -8.698 -5.039 4.100 1.00 30.92 102 SER A N 1
ATOM 653 C CA . SER A 1 83 ? -7.570 -5.927 3.866 1.00 31.01 102 SER A CA 1
ATOM 654 C C . SER A 1 83 ? -6.425 -5.629 4.827 1.00 29.78 102 SER A C 1
ATOM 655 O O . SER A 1 83 ? -6.218 -4.494 5.251 1.00 29.41 102 SER A O 1
ATOM 658 N N . ASN A 1 84 ? -5.686 -6.667 5.174 1.00 29.93 103 ASN A N 1
ATOM 659 C CA . ASN A 1 84 ? -4.412 -6.507 5.876 1.00 29.98 103 ASN A CA 1
ATOM 660 C C . ASN A 1 84 ? -4.578 -5.845 7.234 1.00 27.23 103 ASN A C 1
ATOM 661 O O . ASN A 1 84 ? -3.777 -4.996 7.632 1.00 28.64 103 ASN A O 1
ATOM 666 N N . MET A 1 85 ? -5.616 -6.230 7.958 1.00 24.54 104 MET A N 1
ATOM 667 C CA . MET A 1 85 ? -5.850 -5.695 9.289 1.00 23.72 104 MET A CA 1
ATOM 668 C C . MET A 1 85 ? -5.390 -6.629 10.391 1.00 22.02 104 MET A C 1
ATOM 669 O O . MET A 1 85 ? -5.069 -6.154 11.479 1.00 22.43 104 MET A O 1
ATOM 674 N N . ILE A 1 86 ? -5.391 -7.935 10.151 1.00 21.00 105 ILE A N 1
ATOM 675 C CA . ILE A 1 86 ? -5.190 -8.934 11.192 1.00 22.26 105 ILE A CA 1
ATOM 676 C C . ILE A 1 86 ? -3.870 -9.621 10.897 1.00 22.69 105 ILE A C 1
ATOM 677 O O . ILE A 1 86 ? -3.621 -10.053 9.767 1.00 21.51 105 ILE A O 1
ATOM 682 N N . VAL A 1 87 ? -3.013 -9.708 11.902 1.00 23.53 106 VAL A N 1
ATOM 683 C CA . VAL A 1 87 ? -1.768 -10.440 11.734 1.00 24.37 106 VAL A CA 1
ATOM 684 C C . VAL A 1 87 ? -2.058 -11.913 11.979 1.00 25.53 106 VAL A C 1
ATOM 685 O O . VAL A 1 87 ? -2.519 -12.292 13.060 1.00 24.43 106 VAL A O 1
ATOM 689 N N . LYS A 1 88 ? -1.769 -12.746 10.980 1.00 26.27 107 LYS A N 1
ATOM 690 C CA . LYS A 1 88 ? -1.996 -14.178 11.079 1.00 27.25 107 LYS A CA 1
ATOM 691 C C . LYS A 1 88 ? -0.705 -14.957 11.344 1.00 27.05 107 LYS A C 1
ATOM 692 O O . LYS A 1 88 ? -0.769 -16.042 11.931 1.00 28.54 107 LYS A O 1
ATOM 698 N N . SER A 1 89 ? 0.457 -14.438 10.956 1.00 25.71 108 SER A N 1
ATOM 699 C CA . SER A 1 89 ? 1.710 -15.086 11.328 1.00 27.06 108 SER A CA 1
ATOM 700 C C . SER A 1 89 ? 2.860 -14.091 11.237 1.00 27.54 108 SER A C 1
ATOM 701 O O . SER A 1 89 ? 2.725 -12.978 10.714 1.00 25.60 108 SER A O 1
ATOM 704 N N . CYS A 1 90 ? 4.006 -14.545 11.767 1.00 29.12 109 CYS A N 1
ATOM 705 C CA . CYS A 1 90 ? 5.188 -13.759 12.056 1.00 30.80 109 CYS A CA 1
ATOM 706 C C . CYS A 1 90 ? 6.380 -14.506 11.482 1.00 30.49 109 CYS A C 1
ATOM 707 O O . CYS A 1 90 ? 6.345 -15.720 11.318 1.00 32.56 109 CYS A O 1
ATOM 710 N N . LYS A 1 91 ? 7.423 -13.769 11.154 1.00 30.48 110 LYS A N 1
ATOM 711 C CA . LYS A 1 91 ? 8.680 -14.392 10.763 1.00 32.23 110 LYS A CA 1
ATOM 712 C C . LYS A 1 91 ? 9.816 -13.538 11.260 1.00 32.85 110 LYS A C 1
ATOM 713 O O . LYS A 1 91 ? 9.646 -12.354 11.538 1.00 30.91 110 LYS A O 1
ATOM 719 N N . CYS A 1 92 ? 10.993 -14.149 11.309 1.00 35.09 111 CYS A N 1
ATOM 720 C CA . CYS A 1 92 ? 12.224 -13.446 11.619 1.00 38.21 111 CYS A CA 1
ATOM 721 C C . CYS A 1 92 ? 12.831 -12.943 10.308 1.00 42.55 111 CYS A C 1
ATOM 722 O O . CYS A 1 92 ? 13.186 -13.744 9.437 1.00 42.91 111 CYS A O 1
ATOM 725 N N . SER A 1 93 ? 12.900 -11.632 10.158 1.00 46.03 112 SER A N 1
ATOM 726 C CA . SER A 1 93 ? 13.476 -10.994 8.970 1.00 49.28 112 SER A CA 1
ATOM 727 C C . SER A 1 93 ? 14.671 -10.136 9.371 1.00 50.58 112 SER A C 1
ATOM 728 O O . SER A 1 93 ? 14.477 -9.150 10.102 1.00 49.71 112 SER A O 1
ATOM 732 N N . ALA B 1 2 ? 24.202 -2.880 21.728 1.00 34.47 1 ALA B N 1
ATOM 733 C CA . ALA B 1 2 ? 24.442 -1.651 20.917 1.00 34.39 1 ALA B CA 1
ATOM 734 C C . ALA B 1 2 ? 23.700 -0.477 21.527 1.00 35.00 1 ALA B C 1
ATOM 735 O O . ALA B 1 2 ? 22.967 -0.636 22.492 1.00 37.25 1 ALA B O 1
ATOM 737 N N . LEU B 1 3 ? 23.909 0.708 20.979 1.00 32.63 2 LEU B N 1
ATOM 738 C CA . LEU B 1 3 ? 23.303 1.916 21.497 1.00 31.95 2 LEU B CA 1
ATOM 739 C C . LEU B 1 3 ? 22.332 2.463 20.459 1.00 32.44 2 LEU B C 1
ATOM 740 O O . LEU B 1 3 ? 22.692 2.603 19.286 1.00 31.76 2 LEU B O 1
ATOM 745 N N . ASP B 1 4 ? 21.120 2.795 20.893 1.00 33.19 3 ASP B N 1
ATOM 746 C CA . ASP B 1 4 ? 20.074 3.253 19.987 1.00 34.88 3 ASP B CA 1
ATOM 747 C C . ASP B 1 4 ? 19.598 4.669 20.338 1.00 33.94 3 ASP B C 1
ATOM 748 O O . ASP B 1 4 ? 20.154 5.345 21.205 1.00 34.04 3 ASP B O 1
ATOM 753 N N . ALA B 1 5 ? 18.527 5.099 19.657 1.00 32.72 4 ALA B N 1
ATOM 754 C CA . ALA B 1 5 ? 18.045 6.471 19.801 1.00 33.06 4 ALA B CA 1
ATOM 755 C C . ALA B 1 5 ? 17.600 6.768 21.231 1.00 33.21 4 ALA B C 1
ATOM 756 O O . ALA B 1 5 ? 17.695 7.902 21.697 1.00 33.09 4 ALA B O 1
ATOM 758 N N . ALA B 1 6 ? 17.040 5.782 21.915 1.00 33.20 5 ALA B N 1
ATOM 759 C CA . ALA B 1 6 ? 16.585 6.024 23.271 1.00 33.30 5 ALA B CA 1
ATOM 760 C C . ALA B 1 6 ? 17.702 6.608 24.112 1.00 32.23 5 ALA B C 1
ATOM 761 O O . ALA B 1 6 ? 17.504 7.585 24.850 1.00 32.83 5 ALA B O 1
ATOM 763 N N . TYR B 1 7 ? 18.896 5.998 24.019 1.00 30.69 6 TYR B N 1
ATOM 764 C CA . TYR B 1 7 ? 20.040 6.419 24.815 1.00 30.10 6 TYR B CA 1
ATOM 765 C C . TYR B 1 7 ? 20.777 7.574 24.158 1.00 30.55 6 TYR B C 1
ATOM 766 O O . TYR B 1 7 ? 21.001 8.614 24.779 1.00 30.75 6 TYR B O 1
ATOM 775 N N . CYS B 1 8 ? 21.162 7.403 22.898 1.00 30.57 7 CYS B N 1
ATOM 776 C CA . CYS B 1 8 ? 22.074 8.354 22.281 1.00 30.89 7 CYS B CA 1
ATOM 777 C C . CYS B 1 8 ? 21.470 9.739 22.169 1.00 31.05 7 CYS B C 1
ATOM 778 O O . CYS B 1 8 ? 22.194 10.729 22.293 1.00 31.54 7 CYS B O 1
ATOM 781 N N . PHE B 1 9 ? 20.166 9.844 21.955 1.00 32.09 8 PHE B N 1
ATOM 782 C CA . PHE B 1 9 ? 19.545 11.150 21.769 1.00 34.50 8 PHE B CA 1
ATOM 783 C C . PHE B 1 9 ? 19.120 11.810 23.079 1.00 37.53 8 PHE B C 1
ATOM 784 O O . PHE B 1 9 ? 18.686 12.963 23.057 1.00 38.65 8 PHE B O 1
ATOM 792 N N . ARG B 1 10 ? 19.237 11.121 24.212 1.00 39.08 9 ARG B N 1
ATOM 793 C CA . ARG B 1 10 ? 18.972 11.704 25.516 1.00 40.94 9 ARG B CA 1
ATOM 794 C C . ARG B 1 10 ? 20.214 11.804 26.393 1.00 40.65 9 ARG B C 1
ATOM 795 O O . ARG B 1 10 ? 20.124 12.326 27.506 1.00 40.70 9 ARG B O 1
ATOM 803 N N . ASN B 1 11 ? 21.353 11.276 25.946 1.00 40.13 10 ASN B N 1
ATOM 804 C CA . ASN B 1 11 ? 22.633 11.386 26.655 1.00 40.10 10 ASN B CA 1
ATOM 805 C C . ASN B 1 11 ? 23.666 11.885 25.660 1.00 40.46 10 ASN B C 1
ATOM 806 O O . ASN B 1 11 ? 24.028 11.155 24.735 1.00 41.28 10 ASN B O 1
ATOM 811 N N . VAL B 1 12 ? 24.166 13.101 25.861 1.00 40.78 11 VAL B N 1
ATOM 812 C CA . VAL B 1 12 ? 25.184 13.619 24.956 1.00 41.81 11 VAL B CA 1
ATOM 813 C C . VAL B 1 12 ? 26.491 12.908 25.255 1.00 42.49 11 VAL B C 1
ATOM 814 O O . VAL B 1 12 ? 26.882 12.747 26.417 1.00 43.81 11 VAL B O 1
ATOM 818 N N . GLN B 1 13 ? 27.151 12.442 24.211 1.00 41.97 12 GLN B N 1
ATOM 819 C CA . GLN B 1 13 ? 28.351 11.636 24.387 1.00 41.92 12 GLN B CA 1
ATOM 820 C C . GLN B 1 13 ? 29.221 11.790 23.153 1.00 39.44 12 GLN B C 1
ATOM 821 O O . GLN B 1 13 ? 28.715 11.672 22.034 1.00 40.28 12 GLN B O 1
ATOM 827 N N . ASP B 1 14 ? 30.526 12.050 23.358 1.00 35.71 13 ASP B N 1
ATOM 828 C CA . ASP B 1 14 ? 31.440 12.166 22.229 1.00 34.48 13 ASP B CA 1
ATOM 829 C C . ASP B 1 14 ? 31.845 10.795 21.697 1.00 31.36 13 ASP B C 1
ATOM 830 O O . ASP B 1 14 ? 32.106 10.647 20.501 1.00 31.21 13 ASP B O 1
ATOM 835 N N . ASN B 1 15 ? 31.896 9.780 22.544 1.00 28.72 14 ASN B N 1
ATOM 836 C CA . ASN B 1 15 ? 32.203 8.458 22.046 1.00 28.37 14 ASN B CA 1
ATOM 837 C C . ASN B 1 15 ? 31.045 7.915 21.206 1.00 25.52 14 ASN B C 1
ATOM 838 O O . ASN B 1 15 ? 29.926 8.452 21.200 1.00 22.73 14 ASN B O 1
ATOM 843 N N . CYS B 1 16 ? 31.350 6.820 20.515 1.00 24.04 15 CYS B N 1
ATOM 844 C CA . CYS B 1 16 ? 30.489 6.169 19.535 1.00 24.82 15 CYS B CA 1
ATOM 845 C C . CYS B 1 16 ? 29.031 6.164 19.967 1.00 24.65 15 CYS B C 1
ATOM 846 O O . CYS B 1 16 ? 28.665 5.590 20.999 1.00 24.81 15 CYS B O 1
ATOM 849 N N . CYS B 1 17 ? 28.185 6.763 19.145 1.00 24.24 16 CYS B N 1
ATOM 850 C CA . CYS B 1 17 ? 26.757 6.702 19.403 1.00 25.99 16 CYS B CA 1
ATOM 851 C C . CYS B 1 17 ? 26.019 6.971 18.100 1.00 23.45 16 CYS B C 1
ATOM 852 O O . CYS B 1 17 ? 26.589 7.466 17.131 1.00 21.61 16 CYS B O 1
ATOM 855 N N . LEU B 1 18 ? 24.729 6.634 18.114 1.00 23.56 17 LEU B N 1
ATOM 856 C CA . LEU B 1 18 ? 23.797 6.961 17.040 1.00 23.43 17 LEU B CA 1
ATOM 857 C C . LEU B 1 18 ? 23.475 8.454 17.015 1.00 23.04 17 LEU B C 1
ATOM 858 O O . LEU B 1 18 ? 23.067 9.029 18.029 1.00 23.08 17 LEU B O 1
ATOM 863 N N . ARG B 1 19 ? 23.610 9.074 15.846 1.00 21.74 18 ARG B N 1
ATOM 864 C CA . ARG B 1 19 ? 23.475 10.517 15.666 1.00 22.09 18 ARG B CA 1
ATOM 865 C C . ARG B 1 19 ? 22.361 10.803 14.675 1.00 21.44 18 ARG B C 1
ATOM 866 O O . ARG B 1 19 ? 22.254 10.092 13.669 1.00 21.60 18 ARG B O 1
ATOM 874 N N . PRO B 1 20 ? 21.550 11.837 14.897 1.00 21.61 19 PRO B N 1
ATOM 875 C CA . PRO B 1 20 ? 20.472 12.122 13.939 1.00 22.10 19 PRO B CA 1
ATOM 876 C C . PRO B 1 20 ? 21.042 12.536 12.592 1.00 21.58 19 PRO B C 1
ATOM 877 O O . PRO B 1 20 ? 22.070 13.202 12.509 1.00 22.06 19 PRO B O 1
ATOM 881 N N . LEU B 1 21 ? 20.356 12.133 11.540 1.00 19.96 20 LEU B N 1
ATOM 882 C CA . LEU B 1 21 ? 20.684 12.547 10.185 1.00 19.93 20 LEU B CA 1
ATOM 883 C C . LEU B 1 21 ? 19.408 12.446 9.358 1.00 21.19 20 LEU B C 1
ATOM 884 O O . LEU B 1 21 ? 18.838 11.360 9.211 1.00 22.30 20 LEU B O 1
ATOM 889 N N . TYR B 1 22 ? 18.969 13.570 8.822 1.00 22.25 21 TYR B N 1
ATOM 890 C CA . TYR B 1 22 ? 17.786 13.606 7.987 1.00 23.94 21 TYR B CA 1
ATOM 891 C C . TYR B 1 22 ? 18.227 13.632 6.536 1.00 24.89 21 TYR B C 1
ATOM 892 O O . TYR B 1 22 ? 19.057 14.468 6.154 1.00 24.30 21 TYR B O 1
ATOM 901 N N . ILE B 1 23 ? 17.709 12.676 5.760 1.00 24.18 22 ILE B N 1
ATOM 902 C CA . ILE B 1 23 ? 17.890 12.594 4.315 1.00 25.32 22 ILE B CA 1
ATOM 903 C C . ILE B 1 23 ? 16.617 13.061 3.596 1.00 26.01 22 ILE B C 1
ATOM 904 O 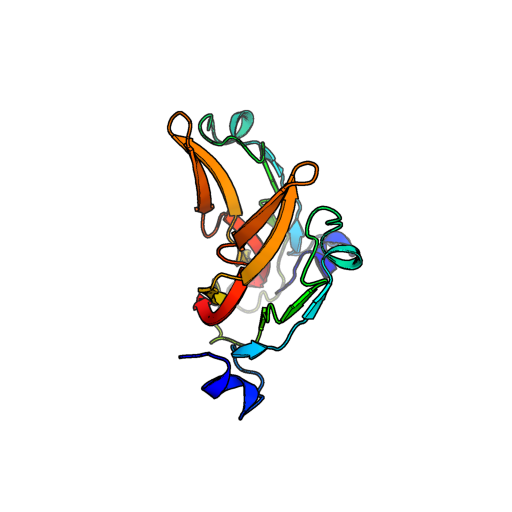O . ILE B 1 23 ? 15.540 12.464 3.756 1.00 25.98 22 ILE B O 1
ATOM 909 N N . ASP B 1 24 ? 16.751 14.119 2.783 1.00 26.59 23 ASP B N 1
ATOM 910 C CA . ASP B 1 24 ? 15.672 14.587 1.901 1.00 27.43 23 ASP B CA 1
ATOM 911 C C . ASP B 1 24 ? 15.826 13.880 0.559 1.00 26.40 23 ASP B C 1
ATOM 912 O O . ASP B 1 24 ? 16.899 13.931 -0.045 1.00 25.93 23 ASP B O 1
ATOM 917 N N . PHE B 1 25 ? 14.744 13.250 0.078 1.00 25.30 24 PHE B N 1
ATOM 918 C CA . PHE B 1 25 ? 14.857 12.424 -1.115 1.00 25.17 24 PHE B CA 1
ATOM 919 C C . PHE B 1 25 ? 15.331 13.229 -2.315 1.00 27.82 24 PHE B C 1
ATOM 920 O O . PHE B 1 25 ? 16.138 12.739 -3.106 1.00 28.50 24 PHE B O 1
ATOM 928 N N . LYS B 1 26 ? 14.811 14.445 -2.494 1.00 29.39 25 LYS B N 1
ATOM 929 C CA . LYS B 1 26 ? 15.163 15.209 -3.686 1.00 33.93 25 LYS B CA 1
ATOM 930 C C . LYS B 1 26 ? 16.510 15.893 -3.532 1.00 34.65 25 LYS B C 1
ATOM 931 O O . LYS B 1 26 ? 17.349 15.838 -4.433 1.00 35.93 25 LYS B O 1
ATOM 937 N N . ARG B 1 27 ? 16.721 16.579 -2.416 1.00 33.64 26 ARG B N 1
ATOM 938 C CA . ARG B 1 27 ? 17.984 17.278 -2.235 1.00 33.24 26 ARG B CA 1
ATOM 939 C C . ARG B 1 27 ? 19.134 16.285 -2.210 1.00 30.74 26 ARG B C 1
ATOM 940 O O . ARG B 1 27 ? 20.139 16.461 -2.902 1.00 31.04 26 ARG B O 1
ATOM 948 N N . ASP B 1 28 ? 18.969 15.200 -1.469 1.00 27.95 27 ASP B N 1
ATOM 949 C CA . ASP B 1 28 ? 20.079 14.347 -1.083 1.00 28.41 27 ASP B CA 1
ATOM 950 C C . ASP B 1 28 ? 20.236 13.097 -1.941 1.00 28.36 27 ASP B C 1
ATOM 951 O O . ASP B 1 28 ? 21.370 12.697 -2.225 1.00 29.09 27 ASP B O 1
ATOM 956 N N . LEU B 1 29 ? 19.151 12.481 -2.400 1.00 26.68 28 LEU B N 1
ATOM 957 C CA . LEU B 1 29 ? 19.274 11.316 -3.260 1.00 26.91 28 LEU B CA 1
ATOM 958 C C . LEU B 1 29 ? 18.921 11.606 -4.707 1.00 27.77 28 LEU B C 1
ATOM 959 O O . LEU B 1 29 ? 19.106 10.731 -5.558 1.00 28.40 28 LEU B O 1
ATOM 964 N N . GLY B 1 30 ? 18.454 12.812 -5.010 1.00 27.76 29 GLY B N 1
ATOM 965 C CA . GLY B 1 30 ? 17.982 13.118 -6.348 1.00 28.00 29 GLY B CA 1
ATOM 966 C C . GLY B 1 30 ? 16.857 12.210 -6.780 1.00 26.90 29 GLY B C 1
ATOM 967 O O . GLY B 1 30 ? 16.734 11.910 -7.978 1.00 27.96 29 GLY B O 1
ATOM 968 N N . TRP B 1 31 ? 16.060 11.730 -5.831 1.00 25.68 30 TRP B N 1
ATOM 969 C CA . TRP B 1 31 ? 14.886 10.906 -6.113 1.00 25.35 30 TRP B CA 1
ATOM 970 C C . TRP B 1 31 ? 13.624 11.749 -6.180 1.00 27.15 30 TRP B C 1
ATOM 971 O O . TRP B 1 31 ? 13.320 12.498 -5.242 1.00 28.66 30 TRP B O 1
ATOM 982 N N . LYS B 1 32 ? 12.874 11.577 -7.265 1.00 27.55 31 LYS B N 1
ATOM 983 C CA . LYS B 1 32 ? 11.633 12.291 -7.505 1.00 29.88 31 LYS B CA 1
ATOM 984 C C . LYS B 1 32 ? 10.416 11.380 -7.500 1.00 28.71 31 LYS B C 1
ATOM 985 O O . LYS B 1 32 ? 9.290 11.890 -7.531 1.00 30.36 31 LYS B O 1
ATOM 991 N N . TRP B 1 33 ? 10.615 10.069 -7.470 1.00 26.51 32 TRP B N 1
ATOM 992 C CA . TRP B 1 33 ? 9.545 9.096 -7.709 1.00 23.79 32 TRP B CA 1
ATOM 993 C C . TRP B 1 33 ? 8.718 8.797 -6.481 1.00 22.37 32 TRP B C 1
ATOM 994 O O . TRP B 1 33 ? 7.616 8.266 -6.618 1.00 21.23 32 TRP B O 1
ATOM 1005 N N . ILE B 1 34 ? 9.210 9.119 -5.292 1.00 23.25 33 ILE B N 1
ATOM 1006 C CA . ILE B 1 34 ? 8.501 8.802 -4.058 1.00 23.55 33 ILE B CA 1
ATOM 1007 C C . ILE B 1 34 ? 7.522 9.920 -3.767 1.00 25.42 33 ILE B C 1
ATOM 1008 O O . ILE B 1 34 ? 7.881 11.103 -3.829 1.00 26.75 33 ILE B O 1
ATOM 1013 N N . HIS B 1 35 ? 6.292 9.550 -3.417 1.00 25.80 34 HIS B N 1
ATOM 1014 C CA . HIS B 1 35 ? 5.286 10.549 -3.092 1.00 27.75 34 HIS B CA 1
ATOM 1015 C C . HIS B 1 35 ? 5.369 10.952 -1.625 1.00 28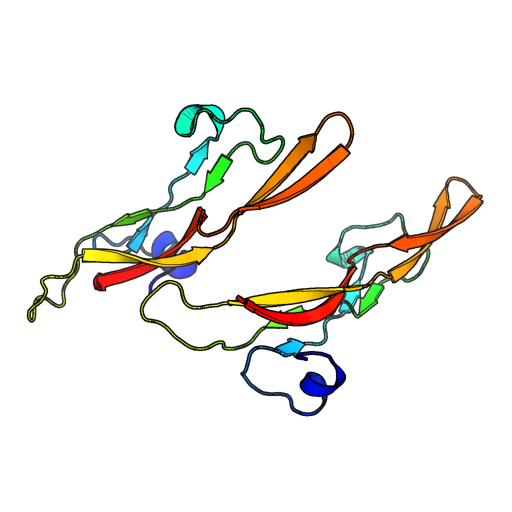.52 34 HIS B C 1
ATOM 1016 O O . HIS B 1 35 ? 5.431 12.140 -1.316 1.00 30.07 34 HIS B O 1
ATOM 1023 N N . GLU B 1 36 ? 5.374 9.979 -0.725 1.00 27.29 35 GLU B N 1
ATOM 1024 C CA . GLU B 1 36 ? 5.499 10.214 0.707 1.00 28.74 35 GLU B CA 1
ATOM 1025 C C . GLU B 1 36 ? 6.416 9.174 1.330 1.00 27.71 35 GLU B C 1
ATOM 1026 O O . GLU B 1 36 ? 6.364 8.016 0.930 1.00 26.18 35 GLU B O 1
ATOM 1032 N N . PRO B 1 37 ? 7.219 9.565 2.344 1.00 28.04 36 PRO B N 1
ATOM 1033 C CA . PRO B 1 37 ? 7.433 10.928 2.859 1.00 28.40 36 PRO B CA 1
ATOM 1034 C C . PRO B 1 37 ? 8.365 11.740 1.965 1.00 30.66 36 PRO B C 1
ATOM 1035 O O . PRO B 1 37 ? 8.764 11.231 0.926 1.00 31.60 36 PRO B O 1
ATOM 1039 N N . LYS B 1 38 ? 8.696 12.978 2.321 1.00 31.64 37 LYS B N 1
ATOM 1040 C CA . LYS B 1 38 ? 9.673 13.731 1.541 1.00 31.70 37 LYS B CA 1
ATOM 1041 C C . LYS B 1 38 ? 11.106 13.414 1.959 1.00 29.43 37 LYS B C 1
ATOM 1042 O O . LYS B 1 38 ? 12.048 13.796 1.256 1.00 28.46 37 LYS B O 1
ATOM 1048 N N . GLY B 1 39 ? 11.271 12.698 3.057 1.00 27.71 38 GLY B N 1
ATOM 1049 C CA . GLY B 1 39 ? 12.599 12.375 3.547 1.00 28.03 38 GLY B CA 1
ATOM 1050 C C . GLY B 1 39 ? 12.442 11.470 4.743 1.00 27.95 38 GLY B C 1
ATOM 1051 O O . GLY B 1 39 ? 11.327 11.070 5.082 1.00 28.33 38 GLY B O 1
ATOM 1052 N N . TYR B 1 40 ? 13.559 11.164 5.401 1.00 27.26 39 TYR B N 1
ATOM 1053 C CA . TYR B 1 40 ? 13.470 10.246 6.522 1.00 26.91 39 TYR B CA 1
ATOM 1054 C C . TYR B 1 40 ? 14.676 10.472 7.417 1.00 27.24 39 TYR B C 1
ATOM 1055 O O . TYR B 1 40 ? 15.677 11.054 6.995 1.00 27.51 39 TYR B O 1
ATOM 1064 N N . ASN B 1 41 ? 14.563 10.034 8.661 1.00 26.74 40 ASN B N 1
ATOM 1065 C CA . ASN B 1 41 ? 15.733 10.069 9.560 1.00 27.17 40 ASN B CA 1
ATOM 1066 C C . ASN B 1 41 ? 16.527 8.778 9.389 1.00 25.27 40 ASN B C 1
ATOM 1067 O O . ASN B 1 41 ? 16.181 7.730 9.955 1.00 25.33 40 ASN B O 1
ATOM 1072 N N . ALA B 1 42 ? 17.589 8.859 8.582 1.00 23.02 41 ALA B N 1
ATOM 1073 C CA . ALA B 1 42 ? 18.489 7.734 8.358 1.00 22.41 41 ALA B CA 1
ATOM 1074 C C . ALA B 1 42 ? 19.376 7.478 9.573 1.00 21.61 41 ALA B C 1
ATOM 1075 O O . ALA B 1 42 ? 19.693 6.327 9.897 1.00 20.13 41 ALA B O 1
ATOM 1077 N N . ASN B 1 43 ? 19.774 8.545 10.255 1.00 21.88 42 ASN B N 1
ATOM 1078 C CA . ASN B 1 43 ? 20.718 8.494 11.373 1.00 21.92 42 ASN B CA 1
ATOM 1079 C C . ASN B 1 43 ? 22.105 8.097 10.894 1.00 20.89 42 ASN B C 1
ATOM 1080 O O . ASN B 1 43 ? 22.323 7.831 9.711 1.00 20.73 42 ASN B O 1
ATOM 1085 N N . PHE B 1 44 ? 23.043 8.046 11.817 1.00 21.41 43 PHE B N 1
ATOM 1086 C CA . PHE B 1 44 ? 24.463 7.966 11.484 1.00 22.97 43 PHE B CA 1
ATOM 1087 C C . PHE B 1 44 ? 25.181 7.456 12.737 1.00 23.39 43 PHE B C 1
ATOM 1088 O O . PHE B 1 44 ? 24.812 7.840 13.848 1.00 24.84 43 PHE B O 1
ATOM 1096 N N . CYS B 1 45 ? 26.160 6.561 12.567 1.00 21.48 44 CYS B N 1
ATOM 1097 C CA . CYS B 1 45 ? 26.986 6.095 13.675 1.00 22.85 44 CYS B CA 1
ATOM 1098 C C . CYS B 1 45 ? 28.309 6.853 13.646 1.00 22.37 44 CYS B C 1
ATOM 1099 O O . CYS B 1 45 ? 28.929 6.946 12.597 1.00 22.64 44 CYS B O 1
ATOM 1102 N N . ALA B 1 46 ? 28.704 7.445 14.771 1.00 21.40 45 ALA B N 1
ATOM 1103 C CA . ALA B 1 46 ? 29.981 8.159 14.825 1.00 23.60 45 ALA B CA 1
ATOM 1104 C C . ALA B 1 46 ? 30.396 8.367 16.266 1.00 24.22 45 ALA B C 1
ATOM 1105 O O . ALA B 1 46 ? 29.568 8.371 17.181 1.00 25.45 45 ALA B O 1
ATOM 1107 N N . GLY B 1 47 ? 31.693 8.574 16.436 1.00 24.64 46 GLY B N 1
ATOM 1108 C CA . GLY B 1 47 ? 32.279 8.842 17.728 1.00 24.51 46 GLY B CA 1
ATOM 1109 C C . GLY B 1 47 ? 33.353 7.820 18.051 1.00 24.38 46 GLY B C 1
ATOM 1110 O O . GLY B 1 47 ? 33.265 6.656 17.658 1.00 22.25 46 GLY B O 1
ATOM 1111 N N . ALA B 1 48 ? 34.355 8.282 18.739 1.00 26.28 47 ALA B N 1
ATOM 1112 C CA . ALA B 1 48 ? 35.458 7.445 19.065 1.00 28.33 47 ALA B CA 1
ATOM 1113 C C . ALA B 1 48 ? 35.091 6.307 19.962 1.00 30.04 47 ALA B C 1
ATOM 1114 O O . ALA B 1 48 ? 34.237 6.419 20.781 1.00 30.24 47 ALA B O 1
ATOM 1116 N N . CYS B 1 49 ? 35.802 5.175 19.790 1.00 31.85 48 CYS B N 1
ATOM 1117 C CA . CYS B 1 49 ? 35.596 3.922 20.500 1.00 34.01 48 CYS B CA 1
ATOM 1118 C C . CYS B 1 49 ? 36.757 3.629 21.442 1.00 38.49 48 CYS B C 1
ATOM 1119 O O . CYS B 1 49 ? 37.914 3.915 21.111 1.00 36.53 48 CYS B O 1
ATOM 1122 N N . PRO B 1 50 ? 36.482 3.045 22.614 1.00 31.08 49 PRO B N 1
ATOM 1123 C CA . PRO B 1 50 ? 37.570 2.523 23.450 1.00 31.08 49 PRO B CA 1
ATOM 1124 C C . PRO B 1 50 ? 37.971 1.119 23.022 1.00 31.08 49 PRO B C 1
ATOM 1125 O O . PRO B 1 50 ? 38.170 0.875 21.830 1.00 31.08 49 PRO B O 1
ATOM 1129 N N . TYR B 1 51 ? 38.096 0.198 23.982 1.00 64.54 50 TYR B N 1
ATOM 1130 C CA . TYR B 1 51 ? 38.411 -1.209 23.702 1.00 71.15 50 TYR B CA 1
ATOM 1131 C C . TYR B 1 51 ? 39.610 -1.349 22.764 1.00 69.96 50 TYR B C 1
ATOM 1132 O O . TYR B 1 51 ? 39.618 -2.166 21.839 1.00 69.76 50 TYR B O 1
ATOM 1141 N N . ARG B 1 52 ? 40.640 -0.539 23.012 1.00 69.05 51 ARG B N 1
ATOM 1142 C CA . ARG B 1 52 ? 41.843 -0.519 22.188 1.00 67.94 51 ARG B CA 1
ATOM 1143 C C . ARG B 1 52 ? 42.740 -1.717 22.482 1.00 68.35 51 ARG B C 1
ATOM 1144 O O . ARG B 1 52 ? 43.966 -1.636 22.350 1.00 68.23 51 ARG B O 1
ATOM 1152 N N . ALA B 1 53 ? 42.127 -2.834 22.876 1.00 68.54 72 ALA B N 1
ATOM 1153 C CA . ALA B 1 53 ? 42.891 -4.029 23.209 1.00 68.29 72 ALA B CA 1
ATOM 1154 C C . ALA B 1 53 ? 43.685 -4.532 22.014 1.00 68.38 72 ALA B C 1
ATOM 1155 O O . ALA B 1 53 ? 44.823 -4.990 22.167 1.00 69.22 72 ALA B O 1
ATOM 1157 N N . SER B 1 54 ? 43.110 -4.452 20.815 1.00 67.29 73 SER B N 1
ATOM 1158 C CA . SER B 1 54 ? 43.757 -5.038 19.651 1.00 65.94 73 SER B CA 1
ATOM 1159 C C . SER B 1 54 ? 43.286 -4.380 18.360 1.00 64.25 73 SER B C 1
ATOM 1160 O O . SER B 1 54 ? 44.098 -3.879 17.576 1.00 63.97 73 SER B O 1
ATOM 1163 N N . LYS B 1 55 ? 41.972 -4.373 18.134 1.00 62.67 74 LYS B N 1
ATOM 1164 C CA . LYS B 1 55 ? 41.449 -3.965 16.835 1.00 61.26 74 LYS B CA 1
ATOM 1165 C C . LYS B 1 55 ? 41.529 -2.457 16.629 1.00 59.12 74 LYS B C 1
ATOM 1166 O O . LYS B 1 55 ? 41.672 -2.001 15.489 1.00 59.52 74 LYS B O 1
ATOM 1172 N N . SER B 1 56 ? 41.482 -1.674 17.711 1.00 56.73 75 SER B N 1
ATOM 1173 C CA . SER B 1 56 ? 41.274 -0.231 17.629 1.00 54.30 75 SER B CA 1
ATOM 1174 C C . SER B 1 56 ? 39.955 -0.020 16.896 1.00 50.87 75 SER B C 1
ATOM 1175 O O . SER B 1 56 ? 39.945 0.329 15.709 1.00 50.95 75 SER B O 1
ATOM 1178 N N . PRO B 1 57 ? 38.829 -0.232 17.567 1.00 46.60 76 PRO B N 1
ATOM 1179 C CA . PRO B 1 57 ? 37.557 -0.374 16.858 1.00 42.73 76 PRO B CA 1
ATOM 1180 C C . PRO B 1 57 ? 37.051 0.942 16.291 1.00 38.58 76 PRO B C 1
ATOM 1181 O O . PRO B 1 57 ? 37.526 2.032 16.622 1.00 36.92 76 PRO B O 1
ATOM 1185 N N . SER B 1 58 ? 36.053 0.814 15.419 1.00 35.99 77 SER B N 1
ATOM 1186 C CA . SER B 1 58 ? 35.371 1.941 14.804 1.00 33.92 77 SER B CA 1
ATOM 1187 C C . SER B 1 58 ? 33.877 1.844 15.083 1.00 29.47 77 SER B C 1
ATOM 1188 O O . SER B 1 58 ? 33.343 0.757 15.314 1.00 28.77 77 SER B O 1
ATOM 1191 N N . CYS B 1 59 ? 33.206 2.993 15.056 1.00 26.08 78 CYS B N 1
ATOM 1192 C CA . CYS B 1 59 ? 31.775 3.071 15.327 1.00 23.18 78 CYS B CA 1
ATOM 1193 C C . CYS B 1 59 ? 31.030 2.684 14.056 1.00 23.96 78 CYS B C 1
ATOM 1194 O O . CYS B 1 59 ? 31.110 3.390 13.045 1.00 25.49 78 CYS B O 1
ATOM 1197 N N . VAL B 1 60 ? 30.298 1.568 14.097 1.00 24.35 79 VAL B N 1
ATOM 1198 C CA . VAL B 1 60 ? 29.632 1.061 12.902 1.00 26.24 79 VAL B CA 1
ATOM 1199 C C . VAL B 1 60 ? 28.183 0.751 13.226 1.00 26.97 79 VAL B C 1
ATOM 1200 O O . VAL B 1 60 ? 27.820 0.513 14.374 1.00 28.31 79 VAL B O 1
ATOM 1204 N N . SER B 1 61 ? 27.344 0.726 12.189 1.00 27.95 80 SER B N 1
ATOM 1205 C CA . SER B 1 61 ? 25.973 0.311 12.416 1.00 29.34 80 SER B CA 1
ATOM 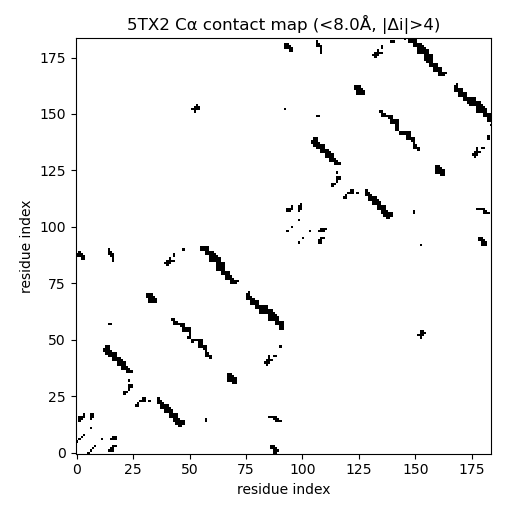1206 C C . SER B 1 61 ? 25.941 -1.131 12.892 1.00 30.15 80 SER B C 1
ATOM 1207 O O . SER B 1 61 ? 26.785 -1.955 12.515 1.00 31.22 80 SER B O 1
ATOM 1210 N N . GLN B 1 62 ? 24.955 -1.427 13.741 1.00 30.65 81 GLN B N 1
ATOM 1211 C CA . GLN B 1 62 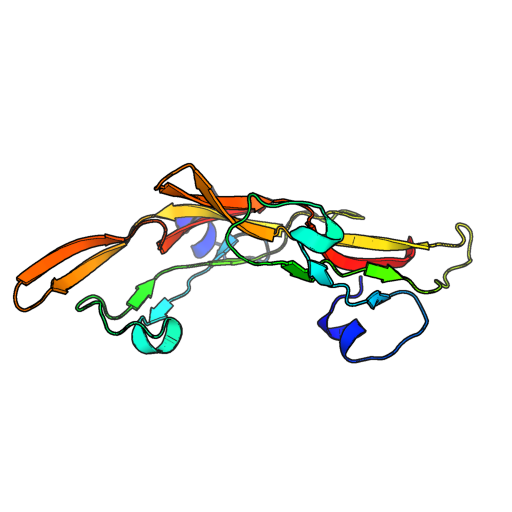? 24.651 -2.791 14.136 1.00 34.54 81 GLN B CA 1
ATOM 1212 C C . GLN B 1 62 ? 23.358 -3.238 13.458 1.00 35.35 81 GLN B C 1
ATOM 1213 O O . GLN B 1 62 ? 23.400 -4.030 12.522 1.00 36.24 81 GLN B O 1
ATOM 1219 N N . ASP B 1 63 ? 22.215 -2.749 13.910 1.00 35.08 82 ASP B N 1
ATOM 1220 C CA . ASP B 1 63 ? 20.921 -3.142 13.359 1.00 35.89 82 ASP B CA 1
ATOM 1221 C C . ASP B 1 63 ? 20.339 -2.013 12.521 1.00 34.94 82 ASP B C 1
ATOM 1222 O O . ASP B 1 63 ? 20.398 -0.843 12.902 1.00 33.69 82 ASP B O 1
ATOM 1227 N N . LEU B 1 64 ? 19.783 -2.387 11.374 1.00 34.89 83 LEU B N 1
ATOM 1228 C CA . LEU B 1 64 ? 19.172 -1.473 10.430 1.00 34.11 83 LEU B CA 1
ATOM 1229 C C . LEU B 1 64 ? 17.678 -1.749 10.339 1.00 33.84 83 LEU B C 1
ATOM 1230 O O . LEU B 1 64 ? 17.198 -2.829 10.681 1.00 34.12 83 LEU B O 1
ATOM 1235 N N . GLU B 1 65 ? 16.953 -0.760 9.843 1.00 33.23 84 GLU B N 1
ATOM 1236 C CA . GLU B 1 65 ? 15.504 -0.782 9.836 1.00 35.30 84 GLU B CA 1
ATOM 1237 C C . GLU B 1 65 ? 15.008 -0.445 8.435 1.00 32.20 84 GLU B C 1
ATOM 1238 O O . GLU B 1 65 ? 15.646 0.338 7.729 1.00 31.05 84 GLU B O 1
ATOM 1244 N N . PRO B 1 66 ? 13.910 -1.040 7.980 1.00 30.33 85 PRO B N 1
ATOM 1245 C CA . PRO B 1 66 ? 13.367 -0.663 6.676 1.00 29.83 85 PRO B CA 1
ATOM 1246 C C . PRO B 1 66 ? 12.628 0.661 6.752 1.00 29.66 85 PRO B C 1
ATOM 1247 O O . PRO B 1 66 ? 12.219 1.123 7.815 1.00 29.36 85 PRO B O 1
ATOM 1251 N N . LEU B 1 67 ? 12.480 1.275 5.586 1.00 29.66 86 LEU B N 1
ATOM 1252 C CA . LEU B 1 67 ? 11.722 2.502 5.432 1.00 29.45 86 LEU B CA 1
ATOM 1253 C C . LEU B 1 67 ? 10.542 2.204 4.528 1.00 29.95 86 LEU B C 1
ATOM 1254 O O . LEU B 1 67 ? 10.723 1.640 3.446 1.00 30.00 86 LEU B O 1
ATOM 1259 N N . THR B 1 68 ? 9.352 2.569 4.964 1.00 29.84 87 THR B N 1
ATOM 1260 C CA . THR B 1 68 ? 8.166 2.383 4.139 1.00 30.80 87 THR B CA 1
ATOM 1261 C C . THR B 1 68 ? 7.868 3.684 3.417 1.00 27.89 87 THR B C 1
ATOM 1262 O O . THR B 1 68 ? 7.799 4.754 4.031 1.00 28.35 87 THR B O 1
ATOM 1266 N N . ILE B 1 69 ? 7.712 3.576 2.108 1.00 24.99 88 ILE B N 1
ATOM 1267 C CA . ILE B 1 69 ? 7.478 4.711 1.249 1.00 25.46 88 ILE B CA 1
ATOM 1268 C C . ILE B 1 69 ? 6.206 4.448 0.474 1.00 26.09 88 ILE B C 1
ATOM 1269 O O . ILE B 1 69 ? 5.801 3.305 0.285 1.00 26.33 88 ILE B O 1
ATOM 1274 N N . LEU B 1 70 ? 5.636 5.530 -0.018 1.00 25.91 89 LEU B N 1
ATOM 1275 C CA . LEU B 1 70 ? 4.463 5.508 -0.874 1.00 25.88 89 LEU B CA 1
ATOM 1276 C C . LEU B 1 70 ? 4.841 6.132 -2.208 1.00 25.23 89 LEU B C 1
ATOM 1277 O O . LEU B 1 70 ? 5.443 7.215 -2.254 1.00 24.65 89 LEU B O 1
ATOM 1282 N N . TYR B 1 71 ? 4.474 5.465 -3.289 1.00 25.40 90 TYR B N 1
ATOM 1283 C CA . TYR B 1 71 ? 4.651 6.014 -4.613 1.00 25.85 90 TYR B CA 1
ATOM 1284 C C . TYR B 1 71 ? 3.431 5.666 -5.455 1.00 26.87 90 TYR B C 1
ATOM 1285 O O . TYR B 1 71 ? 2.628 4.815 -5.087 1.00 26.70 90 TYR B O 1
ATOM 1294 N N . TYR B 1 72 ? 3.304 6.326 -6.594 1.00 28.44 91 TYR B N 1
ATOM 1295 C CA . TYR B 1 72 ? 2.251 6.013 -7.549 1.00 31.59 91 TYR B CA 1
ATOM 1296 C C . TYR B 1 72 ? 2.867 5.538 -8.864 1.00 34.64 91 TYR B C 1
ATOM 1297 O O . TYR B 1 72 ? 3.877 6.085 -9.319 1.00 34.73 91 TYR B O 1
ATOM 1306 N N . ILE B 1 73 ? 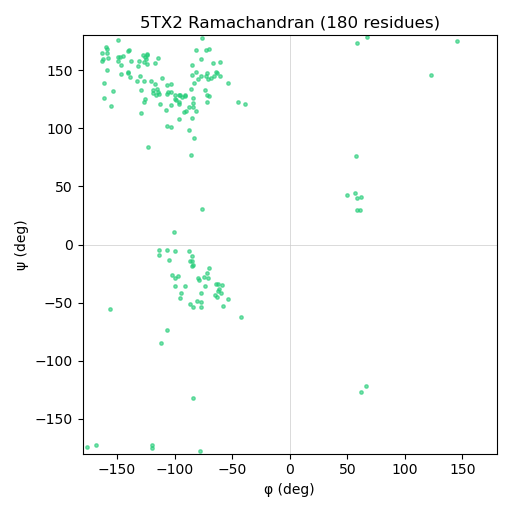2.280 4.496 -9.449 1.00 37.57 92 ILE B N 1
ATOM 1307 C CA . ILE B 1 73 ? 2.422 4.207 -10.874 1.00 40.87 92 ILE B CA 1
ATOM 1308 C C . ILE B 1 73 ? 1.111 4.657 -11.506 1.00 41.89 92 ILE B C 1
ATOM 1309 O O . ILE B 1 73 ? 0.089 3.982 -11.392 1.00 41.94 92 ILE B O 1
ATOM 1314 N N . GLY B 1 74 ? 1.124 5.829 -12.128 1.00 42.69 93 GLY B N 1
ATOM 1315 C CA . GLY B 1 74 ? -0.097 6.395 -12.659 1.00 43.95 93 GLY B CA 1
ATOM 1316 C C . GLY B 1 74 ? -1.064 6.750 -11.551 1.00 45.00 93 GLY B C 1
ATOM 1317 O O . GLY B 1 74 ? -0.741 7.535 -10.652 1.00 45.22 93 GLY B O 1
ATOM 1318 N N . ASN B 1 75 ? -2.255 6.162 -11.606 1.00 45.73 94 ASN B N 1
ATOM 1319 C CA . ASN B 1 75 ? -3.303 6.439 -10.640 1.00 47.20 94 ASN B CA 1
ATOM 1320 C C . ASN B 1 75 ? -3.213 5.567 -9.400 1.00 46.15 94 ASN B C 1
ATOM 1321 O O . ASN B 1 75 ? -3.874 5.873 -8.401 1.00 47.06 94 ASN B O 1
ATOM 1326 N N . THR B 1 76 ? -2.421 4.498 -9.429 1.00 44.16 95 THR B N 1
ATOM 1327 C CA . THR B 1 76 ? -2.508 3.489 -8.384 1.00 41.91 95 THR B CA 1
ATOM 1328 C C . THR B 1 76 ? -1.456 3.746 -7.312 1.00 39.32 95 THR B C 1
ATOM 1329 O O . THR B 1 76 ? -0.252 3.802 -7.624 1.00 38.48 95 THR B O 1
ATOM 1333 N N . PRO B 1 77 ? -1.853 3.944 -6.060 1.00 36.82 96 PRO B N 1
ATOM 1334 C CA . PRO B 1 77 ? -0.860 4.020 -4.989 1.00 34.98 96 PRO B CA 1
ATOM 1335 C C . PRO B 1 77 ? -0.275 2.661 -4.675 1.00 32.72 96 PRO B C 1
ATOM 1336 O O . PRO B 1 77 ? -0.945 1.635 -4.723 1.00 31.47 96 PRO B O 1
ATOM 1340 N N . LYS B 1 78 ? 1.006 2.660 -4.323 1.00 31.98 97 LYS B N 1
ATOM 1341 C CA . LYS B 1 78 ? 1.671 1.429 -3.948 1.00 31.23 97 LYS B CA 1
ATOM 1342 C C . LYS B 1 78 ? 2.592 1.728 -2.787 1.00 29.12 97 LYS B C 1
ATOM 1343 O O . LYS B 1 78 ? 3.107 2.840 -2.673 1.00 26.98 97 LYS B O 1
ATOM 1349 N N . ILE B 1 79 ? 2.757 0.731 -1.921 1.00 30.24 98 ILE B N 1
ATOM 1350 C CA . ILE B 1 79 ? 3.638 0.789 -0.749 1.00 33.18 98 ILE B CA 1
ATOM 1351 C C . ILE B 1 79 ? 4.899 -0.000 -1.060 1.00 35.48 98 ILE B C 1
ATOM 1352 O O . ILE B 1 79 ? 4.834 -1.089 -1.640 1.00 36.46 98 ILE B O 1
ATOM 1357 N N . GLU B 1 80 ? 6.048 0.527 -0.663 1.00 36.58 99 GLU B N 1
ATOM 1358 C CA . GLU B 1 80 ? 7.263 -0.267 -0.693 1.00 37.19 99 GLU B CA 1
ATOM 1359 C C . GLU B 1 80 ? 7.970 -0.090 0.627 1.00 36.09 99 GLU B C 1
ATOM 1360 O O . GLU B 1 80 ? 8.015 1.011 1.176 1.00 35.52 99 GLU B O 1
ATOM 1366 N N . GLN B 1 81 ? 8.523 -1.176 1.117 1.00 36.00 100 GLN B N 1
ATOM 1367 C CA . GLN B 1 81 ? 9.364 -1.163 2.301 1.00 36.36 100 GLN B CA 1
ATOM 1368 C C . GLN B 1 81 ? 10.799 -1.371 1.827 1.00 35.24 100 GLN B C 1
ATOM 1369 O O . GLN B 1 81 ? 11.204 -2.491 1.496 1.00 35.49 100 GLN B O 1
ATOM 1375 N N . LEU B 1 82 ? 11.556 -0.286 1.766 1.00 33.50 101 LEU B N 1
ATOM 1376 C CA . LEU B 1 82 ? 12.934 -0.348 1.320 1.00 33.40 101 LEU B CA 1
ATOM 1377 C C . LEU B 1 82 ? 13.816 -0.742 2.497 1.00 32.73 101 LEU B C 1
ATOM 1378 O O . LEU B 1 82 ? 13.746 -0.117 3.557 1.00 32.32 101 LEU B O 1
ATOM 1383 N N . SER B 1 83 ? 14.610 -1.793 2.326 1.00 33.46 102 SER B N 1
ATOM 1384 C CA . SER B 1 83 ? 15.330 -2.382 3.449 1.00 34.33 102 SER B CA 1
ATOM 1385 C C . SER B 1 83 ? 16.645 -1.656 3.713 1.00 33.64 102 SER B C 1
ATOM 1386 O O . SER B 1 83 ? 17.228 -1.035 2.826 1.00 33.39 102 SER B O 1
ATOM 1389 N N . ASN B 1 84 ? 17.099 -1.739 4.959 1.00 32.84 103 ASN B N 1
ATOM 1390 C CA . ASN B 1 84 ? 18.415 -1.242 5.356 1.00 33.38 103 ASN B CA 1
ATOM 1391 C C . ASN B 1 84 ? 18.592 0.247 5.067 1.00 32.79 103 ASN B C 1
ATOM 1392 O O . ASN B 1 84 ? 19.671 0.696 4.688 1.00 34.06 103 ASN B O 1
ATOM 1397 N N . MET B 1 85 ? 17.548 1.031 5.305 1.00 30.26 104 MET B N 1
ATOM 1398 C CA . MET B 1 85 ? 17.601 2.462 5.067 1.00 30.26 104 MET B CA 1
ATOM 1399 C C . MET B 1 85 ? 17.906 3.243 6.322 1.00 28.57 104 MET B C 1
ATOM 1400 O O . MET B 1 85 ? 18.468 4.342 6.231 1.00 28.45 104 MET B O 1
ATOM 1405 N N . ILE B 1 86 ? 17.552 2.694 7.480 1.00 26.66 105 ILE B N 1
ATOM 1406 C CA . ILE B 1 86 ? 17.562 3.417 8.745 1.00 27.40 105 ILE B CA 1
ATOM 1407 C C . ILE B 1 86 ? 18.562 2.701 9.665 1.00 26.96 105 ILE B C 1
ATOM 1408 O O . ILE B 1 86 ? 18.554 1.470 9.760 1.00 27.55 105 ILE B O 1
ATOM 1413 N N . VAL B 1 87 ? 19.465 3.461 10.281 1.00 25.50 106 VAL B N 1
ATOM 1414 C CA . VAL B 1 87 ? 20.325 2.902 11.324 1.00 24.95 106 VAL B CA 1
ATOM 1415 C C . VAL B 1 87 ? 19.563 2.950 12.640 1.00 25.70 106 VAL B C 1
ATOM 1416 O O . VAL B 1 87 ? 19.214 4.030 13.117 1.00 25.76 106 VAL B O 1
ATOM 1420 N N . LYS B 1 88 ? 19.315 1.786 13.239 1.00 27.35 107 LYS B N 1
ATOM 1421 C CA . LYS B 1 88 ? 18.657 1.721 14.535 1.00 30.69 107 LYS B CA 1
ATOM 1422 C C . LYS B 1 88 ? 19.642 1.722 15.695 1.00 29.46 107 LYS B C 1
ATOM 1423 O O . LYS B 1 88 ? 19.345 2.285 16.747 1.00 30.02 107 LYS B O 1
ATOM 1429 N N . SER B 1 89 ? 20.802 1.097 15.549 1.00 28.62 108 SER B N 1
ATOM 1430 C CA . SER B 1 89 ? 21.759 1.042 16.653 1.00 28.16 108 SER B CA 1
ATOM 1431 C C . SER B 1 89 ? 23.167 1.046 16.098 1.00 26.86 108 SER B C 1
ATOM 1432 O O . SER B 1 89 ? 23.404 0.716 14.934 1.00 26.01 108 SER B O 1
ATOM 1435 N N . CYS B 1 90 ? 24.109 1.383 16.986 1.00 26.86 109 CYS B N 1
ATOM 1436 C CA . CYS B 1 90 ? 25.516 1.490 16.684 1.00 28.26 1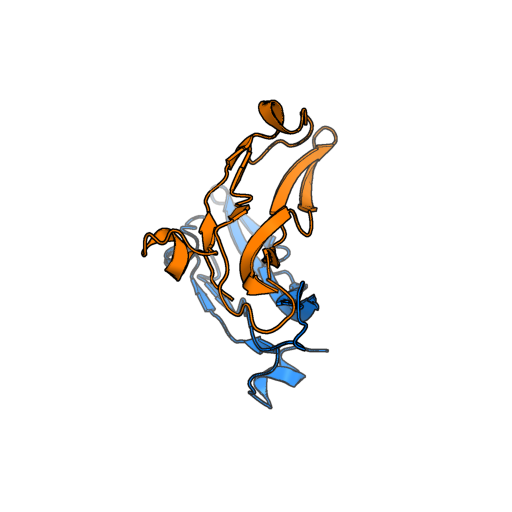09 CYS B CA 1
ATOM 1437 C C . CYS B 1 90 ? 26.281 0.628 17.675 1.00 30.37 109 CYS B C 1
ATOM 1438 O O . CYS B 1 90 ? 25.789 0.345 18.767 1.00 30.48 109 CYS B O 1
ATOM 1441 N N . LYS B 1 91 ? 27.497 0.233 17.282 1.00 32.07 110 LYS B N 1
ATOM 1442 C CA . LYS B 1 91 ? 28.400 -0.541 18.138 1.00 34.80 110 LYS B CA 1
ATOM 1443 C C . LYS B 1 91 ? 29.840 -0.194 17.806 1.00 33.39 110 LYS B C 1
ATOM 1444 O O . LYS B 1 91 ? 30.151 0.301 16.726 1.00 33.30 110 LYS B O 1
ATOM 1450 N N . CYS B 1 92 ? 30.724 -0.519 18.738 1.00 33.84 111 CYS B N 1
ATOM 1451 C CA . CYS B 1 92 ? 32.169 -0.423 18.546 1.00 35.82 111 CYS B CA 1
ATOM 1452 C C . CYS B 1 92 ? 32.703 -1.792 18.135 1.00 38.32 111 CYS B C 1
ATOM 1453 O O . CYS B 1 92 ? 32.799 -2.689 18.976 1.00 38.28 111 CYS B O 1
ATOM 1456 N N . SER B 1 93 ? 33.093 -1.942 16.867 1.00 41.22 112 SER B N 1
ATOM 1457 C CA . SER B 1 93 ? 33.508 -3.256 16.348 1.00 45.54 112 SER B CA 1
ATOM 1458 C C . SER B 1 93 ? 34.904 -3.314 15.716 1.00 47.60 112 SER B C 1
ATOM 1459 O O . SER B 1 93 ? 35.596 -2.316 15.471 1.00 47.27 112 SER B O 1
#